Protein AF-A0A9D7P569-F1 (afdb_monomer)

Foldseek 3Di:
DDPVVLVVLLVVQVVPDDPPPDHRWRWDWAADQQVQFGIKIKTFPDSPFDADHCVNAVHDVSNVVVNVVRDDLQGMAIEADPPRGTDLLDDDLSHDAEYEQFELAAGNVVNVVSNVVNVHHHHYDYYHPAPPPDVPPRDPDDPPQFAWDKDKDKDADPPDADPDDDDPDDDDPVAKDWAQDPVHNRMIMIIGTGTYDPPPVVPDDPDDDDDDDDDDDDDDDDDDDDDDDDDDDDDDDDDDDDDDDD

Structure (mmCIF, N/CA/C/O backbone):
data_AF-A0A9D7P569-F1
#
_entry.id   AF-A0A9D7P569-F1
#
loop_
_atom_site.group_PDB
_atom_site.id
_atom_site.type_symbol
_atom_site.label_atom_id
_atom_site.label_alt_id
_atom_site.label_comp_id
_atom_site.label_asym_id
_atom_site.label_entity_id
_atom_site.label_seq_id
_atom_site.pdbx_PDB_ins_code
_atom_site.Cartn_x
_atom_site.Cartn_y
_atom_site.Cartn_z
_atom_site.occupancy
_atom_site.B_iso_or_equiv
_atom_site.auth_seq_id
_atom_site.auth_comp_id
_atom_site.auth_asym_id
_atom_site.auth_atom_id
_atom_site.pdbx_PDB_model_num
ATOM 1 N N . MET A 1 1 ? 14.642 -8.649 -1.358 1.00 85.62 1 MET A N 1
ATOM 2 C CA . MET A 1 1 ? 13.820 -9.758 -1.857 1.00 85.62 1 MET A CA 1
ATOM 3 C C . MET A 1 1 ? 14.450 -10.336 -3.112 1.00 85.62 1 MET A C 1
ATOM 5 O O . MET A 1 1 ? 14.633 -9.584 -4.071 1.00 85.62 1 MET A O 1
ATOM 9 N N . ASP A 1 2 ? 14.806 -11.614 -3.098 1.00 91.56 2 ASP A N 1
ATOM 10 C CA . ASP A 1 2 ? 15.266 -12.374 -4.267 1.00 91.56 2 ASP A CA 1
ATOM 11 C C . ASP A 1 2 ? 14.136 -13.212 -4.911 1.00 91.56 2 ASP A C 1
ATOM 13 O O . ASP A 1 2 ? 12.964 -13.109 -4.533 1.00 91.56 2 ASP A O 1
ATOM 17 N N . ASP A 1 3 ? 14.465 -13.992 -5.946 1.00 93.56 3 ASP A N 1
ATOM 18 C CA . ASP A 1 3 ? 13.484 -14.797 -6.689 1.00 93.56 3 ASP A CA 1
ATOM 19 C C . ASP A 1 3 ? 12.946 -15.985 -5.889 1.00 93.56 3 ASP A C 1
ATOM 21 O O . ASP A 1 3 ? 11.786 -16.373 -6.060 1.00 93.56 3 ASP A O 1
ATOM 25 N N . PHE A 1 4 ? 13.761 -16.551 -4.998 1.00 96.25 4 PHE A N 1
ATOM 26 C CA . PHE A 1 4 ? 13.342 -17.647 -4.135 1.00 96.25 4 PHE A CA 1
ATOM 27 C C . PHE A 1 4 ? 12.343 -17.151 -3.083 1.00 96.25 4 PHE A C 1
ATOM 29 O O . PHE A 1 4 ? 11.281 -17.756 -2.894 1.00 96.25 4 PHE A O 1
ATOM 36 N N . GLU A 1 5 ? 12.630 -16.013 -2.451 1.00 95.50 5 GLU A N 1
ATOM 37 C CA . GLU A 1 5 ? 11.721 -15.340 -1.523 1.00 95.50 5 GLU A CA 1
ATOM 38 C C . GLU A 1 5 ? 10.410 -14.947 -2.220 1.00 95.50 5 GLU A C 1
ATOM 40 O O . GLU A 1 5 ? 9.330 -15.182 -1.675 1.00 95.50 5 GLU A O 1
ATOM 45 N N . TRP A 1 6 ? 10.473 -14.427 -3.453 1.00 97.19 6 TRP A N 1
ATOM 46 C CA . TRP A 1 6 ? 9.271 -14.080 -4.216 1.00 97.19 6 TRP A CA 1
ATOM 47 C C . TRP A 1 6 ? 8.396 -15.293 -4.519 1.00 97.19 6 TRP A C 1
ATOM 49 O O . TRP A 1 6 ? 7.190 -15.265 -4.269 1.00 97.19 6 TRP A O 1
ATOM 59 N N . LYS A 1 7 ? 8.995 -16.388 -4.995 1.00 97.62 7 LYS A N 1
ATOM 60 C CA . LYS A 1 7 ? 8.261 -17.630 -5.252 1.00 97.62 7 LYS A CA 1
ATOM 61 C C . LYS A 1 7 ? 7.627 -18.180 -3.971 1.00 97.62 7 LYS A C 1
ATOM 63 O O . LYS A 1 7 ? 6.470 -18.601 -3.986 1.00 97.62 7 LYS A O 1
ATOM 68 N N . THR A 1 8 ? 8.342 -18.093 -2.850 1.00 97.44 8 THR A N 1
ATOM 69 C CA . THR A 1 8 ? 7.818 -18.468 -1.529 1.00 97.44 8 THR A CA 1
ATOM 70 C C . THR A 1 8 ? 6.593 -17.622 -1.153 1.00 97.44 8 THR A C 1
ATOM 72 O O . THR A 1 8 ? 5.589 -18.165 -0.689 1.00 97.44 8 THR A O 1
ATOM 75 N N . MET A 1 9 ? 6.622 -16.309 -1.411 1.00 97.06 9 MET A N 1
ATOM 76 C CA . MET A 1 9 ? 5.484 -15.406 -1.188 1.00 97.06 9 MET A CA 1
ATOM 77 C C . MET A 1 9 ? 4.285 -15.727 -2.090 1.00 97.06 9 MET A C 1
ATOM 79 O O . MET A 1 9 ? 3.147 -15.708 -1.615 1.00 97.06 9 MET A O 1
ATOM 83 N N . GLN A 1 10 ? 4.513 -16.072 -3.360 1.00 98.25 10 GLN A N 1
ATOM 84 C CA . GLN A 1 10 ? 3.456 -16.510 -4.284 1.00 98.25 10 GLN A CA 1
ATOM 85 C C . GLN A 1 10 ? 2.790 -17.809 -3.805 1.00 98.25 10 GLN A C 1
ATOM 87 O O . GLN A 1 10 ? 1.562 -17.931 -3.780 1.00 98.25 10 GLN A O 1
ATOM 92 N N . GLU A 1 11 ? 3.587 -18.792 -3.383 1.00 98.06 11 GLU A N 1
ATOM 93 C CA . GLU A 1 11 ? 3.090 -20.056 -2.831 1.00 98.06 11 GLU A CA 1
ATOM 94 C C . GLU A 1 11 ? 2.320 -19.852 -1.521 1.00 98.06 11 GLU A C 1
ATOM 96 O O . GLU A 1 11 ? 1.232 -20.409 -1.365 1.00 98.06 11 GLU A O 1
ATOM 101 N N . ALA A 1 12 ? 2.830 -19.026 -0.604 1.00 96.25 12 ALA A N 1
ATOM 102 C CA . ALA A 1 12 ? 2.149 -18.704 0.649 1.00 96.25 12 ALA A CA 1
ATOM 103 C C . ALA A 1 12 ? 0.821 -17.973 0.402 1.00 96.25 12 ALA A C 1
ATOM 105 O O . ALA A 1 12 ? -0.207 -18.366 0.957 1.00 96.25 12 ALA A O 1
ATOM 106 N N . THR A 1 13 ? 0.819 -16.967 -0.479 1.00 96.81 13 THR A N 1
ATOM 107 C CA . THR A 1 13 ? -0.396 -16.233 -0.867 1.00 96.81 13 THR A CA 1
ATOM 108 C C . THR A 1 13 ? -1.472 -17.199 -1.358 1.00 96.81 13 THR A C 1
ATOM 110 O O . THR A 1 13 ? -2.588 -17.157 -0.845 1.00 96.81 13 THR A O 1
ATOM 113 N N . ARG A 1 14 ? -1.139 -18.126 -2.269 1.00 97.50 14 ARG A N 1
ATOM 114 C CA . ARG A 1 14 ? -2.085 -19.144 -2.763 1.00 97.50 14 ARG A CA 1
ATOM 115 C C . ARG A 1 14 ? -2.540 -20.112 -1.678 1.00 97.50 14 ARG A C 1
ATOM 117 O O . ARG A 1 14 ? -3.730 -20.385 -1.567 1.00 97.50 14 ARG A O 1
ATOM 124 N N . ARG A 1 15 ? -1.604 -20.627 -0.876 1.00 97.38 15 ARG A N 1
ATOM 125 C CA . ARG A 1 15 ? -1.877 -21.638 0.157 1.00 97.38 15 ARG A CA 1
ATOM 126 C C . ARG A 1 15 ? -2.868 -21.144 1.206 1.00 97.38 15 ARG A C 1
ATOM 128 O O . ARG A 1 15 ? -3.686 -21.930 1.673 1.00 97.38 15 ARG A O 1
ATOM 135 N N . TYR A 1 16 ? -2.765 -19.876 1.595 1.00 95.00 16 TYR A N 1
ATOM 136 C CA . TYR A 1 16 ? -3.602 -19.302 2.646 1.00 95.00 16 TYR A CA 1
ATOM 137 C C . TYR A 1 16 ? -4.838 -18.570 2.118 1.00 95.00 16 TYR A C 1
ATOM 139 O O . TYR A 1 16 ? -5.703 -18.227 2.922 1.00 95.00 16 TYR A O 1
ATOM 147 N N . LEU A 1 17 ? -4.968 -18.360 0.803 1.00 93.38 17 LEU A N 1
ATOM 148 C CA . LEU A 1 17 ? -6.184 -17.799 0.220 1.00 93.38 17 LEU A CA 1
ATOM 149 C C . LEU A 1 17 ? -7.382 -18.711 0.520 1.00 93.38 17 LEU A C 1
ATOM 151 O O . LEU A 1 17 ? -7.422 -19.874 0.121 1.00 93.38 17 LEU A O 1
ATOM 155 N N . SER A 1 18 ? -8.389 -18.170 1.201 1.00 94.25 18 SER A N 1
ATOM 156 C CA . SER A 1 18 ? -9.623 -18.875 1.537 1.00 94.25 18 SER A CA 1
ATOM 157 C C . SER A 1 18 ? -10.823 -18.001 1.160 1.00 94.25 18 SER A C 1
ATOM 159 O O . SER A 1 18 ? -11.235 -17.150 1.954 1.00 94.25 18 SER A O 1
ATOM 161 N N . PRO A 1 19 ? -11.388 -18.164 -0.052 1.00 92.81 19 PRO A N 1
ATOM 162 C CA . PRO A 1 19 ? -12.486 -17.330 -0.531 1.00 92.81 19 PRO A CA 1
ATOM 163 C C . PRO A 1 19 ? -13.649 -17.249 0.466 1.00 92.81 19 PRO A C 1
ATOM 165 O O . PRO A 1 19 ? -14.095 -18.257 1.013 1.00 92.81 19 PRO A O 1
ATOM 168 N N . GLY A 1 20 ? -14.112 -16.026 0.736 1.00 93.00 20 GLY A N 1
ATOM 169 C CA . GLY A 1 20 ? -15.176 -15.750 1.709 1.00 93.00 20 GLY A CA 1
ATOM 170 C C . GLY A 1 20 ? -14.765 -15.855 3.185 1.00 93.00 20 GLY A C 1
ATOM 171 O O . GLY A 1 20 ? -15.600 -15.603 4.051 1.00 93.00 20 GLY A O 1
ATOM 172 N N . LYS A 1 21 ? -13.508 -16.206 3.493 1.00 92.44 21 LYS A N 1
ATOM 173 C CA . LYS A 1 21 ? -12.994 -16.328 4.871 1.00 92.44 21 LYS A CA 1
ATOM 174 C C . LYS A 1 21 ? -11.746 -15.489 5.123 1.00 92.44 21 LYS A C 1
ATOM 176 O O . LYS A 1 21 ? -11.672 -14.796 6.132 1.00 92.44 21 LYS A O 1
ATOM 181 N N . PHE A 1 22 ? -10.764 -15.569 4.231 1.00 87.88 22 PHE A N 1
ATOM 182 C CA . PHE A 1 22 ? -9.486 -14.883 4.355 1.00 87.88 22 PHE A CA 1
ATOM 183 C C . PHE A 1 22 ? -8.891 -14.606 2.974 1.00 87.88 22 PHE A C 1
ATOM 185 O O . PHE A 1 22 ? -8.600 -15.531 2.215 1.00 87.88 22 PHE A O 1
ATOM 192 N N . THR A 1 23 ? -8.703 -13.328 2.659 1.00 91.81 23 THR A N 1
ATOM 193 C CA . THR A 1 23 ? -8.085 -12.894 1.405 1.00 91.81 23 THR A CA 1
ATOM 194 C C . THR A 1 23 ? -6.625 -12.564 1.651 1.00 91.81 23 THR A C 1
ATOM 196 O O . THR A 1 23 ? -6.300 -11.711 2.475 1.00 91.81 23 THR A O 1
ATOM 199 N N . THR A 1 24 ? -5.752 -13.228 0.908 1.00 93.56 24 THR A N 1
ATOM 200 C CA . THR A 1 24 ? -4.344 -12.866 0.781 1.00 93.56 24 THR A CA 1
ATOM 201 C C . THR A 1 24 ? -4.171 -11.979 -0.448 1.00 93.56 24 THR A C 1
ATOM 203 O O . THR A 1 24 ? -4.867 -12.144 -1.448 1.00 93.56 24 THR A O 1
ATOM 206 N N . ILE A 1 25 ? -3.256 -11.018 -0.368 1.00 95.38 25 ILE A N 1
ATOM 207 C CA . ILE A 1 25 ? -2.898 -10.140 -1.484 1.00 95.38 25 ILE A CA 1
ATOM 208 C C . ILE A 1 25 ? -1.399 -10.305 -1.688 1.00 95.38 25 ILE A C 1
ATOM 210 O O . ILE A 1 25 ? -0.631 -10.140 -0.738 1.00 95.38 25 ILE A O 1
ATOM 214 N N . LEU A 1 26 ? -0.989 -10.666 -2.905 1.00 98.19 26 LEU A N 1
ATOM 215 C CA . LEU A 1 26 ? 0.426 -10.766 -3.231 1.00 98.19 26 LEU A CA 1
ATOM 216 C C . LEU A 1 26 ? 1.017 -9.357 -3.292 1.00 98.19 26 LEU A C 1
ATOM 218 O O . LEU A 1 26 ? 0.454 -8.472 -3.934 1.00 98.19 26 LEU A O 1
ATOM 222 N N . GLY A 1 27 ? 2.168 -9.154 -2.665 1.00 97.38 27 GLY A N 1
ATOM 223 C CA . GLY A 1 27 ? 2.854 -7.875 -2.724 1.00 97.38 27 GLY A CA 1
ATOM 224 C C . GLY A 1 27 ? 4.229 -7.903 -2.082 1.00 97.38 27 GLY A C 1
ATOM 225 O O . GLY A 1 27 ? 4.631 -8.893 -1.465 1.00 97.38 27 GLY A O 1
ATOM 226 N N . TYR A 1 28 ? 4.952 -6.808 -2.258 1.00 96.94 28 TYR A N 1
ATOM 227 C CA . TYR A 1 28 ? 6.268 -6.572 -1.680 1.00 96.94 28 TYR A CA 1
ATOM 228 C C . TYR A 1 28 ? 6.461 -5.078 -1.421 1.00 96.94 28 TYR A C 1
ATOM 230 O O . TYR A 1 28 ? 5.796 -4.242 -2.027 1.00 96.94 28 TYR A O 1
ATOM 238 N N . GLU A 1 29 ? 7.397 -4.742 -0.541 1.00 96.50 29 GLU A N 1
ATOM 239 C CA . GLU A 1 29 ? 7.857 -3.367 -0.387 1.00 96.50 29 GLU A CA 1
ATOM 240 C C . GLU A 1 29 ? 9.058 -3.136 -1.313 1.00 96.50 29 GLU A C 1
ATOM 242 O O . GLU A 1 29 ? 10.080 -3.826 -1.232 1.00 96.50 29 GLU A O 1
ATOM 247 N N . TRP A 1 30 ? 8.925 -2.183 -2.231 1.00 97.25 30 TRP A N 1
ATOM 248 C CA . TRP A 1 30 ? 10.039 -1.617 -2.972 1.00 97.25 30 TRP A CA 1
ATOM 249 C C . TRP A 1 30 ? 10.738 -0.586 -2.081 1.00 97.25 30 TRP A C 1
ATOM 251 O O . TRP A 1 30 ? 10.191 0.468 -1.758 1.00 97.25 30 TRP A O 1
ATOM 261 N N . THR A 1 31 ? 11.945 -0.927 -1.636 1.00 94.50 31 THR A N 1
ATOM 262 C CA . THR A 1 31 ? 12.671 -0.212 -0.578 1.00 94.50 31 THR A CA 1
ATOM 263 C C . THR A 1 31 ? 13.800 0.636 -1.170 1.00 94.50 31 THR A C 1
ATOM 265 O O . THR A 1 31 ? 14.964 0.232 -1.157 1.00 94.50 31 THR A O 1
ATOM 268 N N . GLY A 1 32 ? 13.465 1.806 -1.716 1.00 92.38 32 GLY A N 1
ATOM 269 C CA . GLY A 1 32 ? 14.440 2.776 -2.218 1.00 92.38 32 GLY A CA 1
ATOM 270 C C . GLY A 1 32 ? 14.890 3.783 -1.153 1.00 92.38 32 GLY A C 1
ATOM 271 O O . GLY A 1 32 ? 14.178 4.065 -0.193 1.00 92.38 32 GLY A O 1
ATOM 272 N N . SER A 1 33 ? 16.069 4.385 -1.327 1.00 93.94 33 SER A N 1
ATOM 273 C CA . SER A 1 33 ? 16.438 5.578 -0.545 1.00 93.94 33 SER A CA 1
ATOM 274 C C . SER A 1 33 ? 15.607 6.795 -0.978 1.00 93.94 33 SER A C 1
ATOM 276 O O . SER A 1 33 ? 15.163 6.857 -2.123 1.00 93.94 33 SER A O 1
ATOM 278 N N . ASN A 1 34 ? 15.411 7.794 -0.109 1.00 91.94 34 ASN A N 1
ATOM 279 C CA . ASN A 1 34 ? 14.587 8.967 -0.449 1.00 91.94 34 ASN A CA 1
ATOM 280 C C . ASN A 1 34 ? 14.989 9.661 -1.772 1.00 91.94 34 ASN A C 1
ATOM 282 O O . ASN A 1 34 ? 14.085 10.004 -2.526 1.00 91.94 34 ASN A O 1
ATOM 286 N N . PRO A 1 35 ? 16.286 9.836 -2.118 1.00 93.25 35 PRO A N 1
ATOM 287 C CA . PRO A 1 35 ? 16.672 10.441 -3.398 1.00 93.25 35 PRO A CA 1
ATOM 288 C C . PRO A 1 35 ? 16.209 9.686 -4.650 1.00 93.25 35 PRO A C 1
ATOM 290 O O . PRO A 1 35 ? 16.075 10.305 -5.700 1.00 93.25 35 PRO A O 1
ATOM 293 N N . ILE A 1 36 ? 15.988 8.371 -4.552 1.00 94.62 36 ILE A N 1
ATOM 294 C CA . ILE A 1 36 ? 15.566 7.533 -5.686 1.00 94.62 36 ILE A CA 1
ATOM 295 C C . ILE A 1 36 ? 14.073 7.197 -5.650 1.00 94.62 36 ILE A C 1
ATOM 297 O O . ILE A 1 36 ? 13.571 6.585 -6.583 1.00 94.62 36 ILE A O 1
ATOM 301 N N . GLY A 1 37 ? 13.353 7.583 -4.595 1.00 95.38 37 GLY A N 1
ATOM 302 C CA . GLY A 1 37 ? 11.913 7.351 -4.503 1.00 95.38 37 GLY A CA 1
ATOM 303 C C . GLY A 1 37 ? 11.399 7.027 -3.109 1.00 95.38 37 GLY A C 1
ATOM 304 O O . GLY A 1 37 ? 10.206 7.128 -2.889 1.00 95.38 37 GLY A O 1
ATOM 305 N N . GLY A 1 38 ? 12.244 6.647 -2.151 1.00 95.88 38 GLY A N 1
ATOM 306 C CA . GLY A 1 38 ? 11.758 6.181 -0.848 1.00 95.88 38 GLY A CA 1
ATOM 307 C C . GLY A 1 38 ? 10.992 4.855 -0.947 1.00 95.88 38 GLY A C 1
ATOM 308 O O . GLY A 1 38 ? 11.112 4.120 -1.927 1.00 95.88 38 GLY A O 1
ATOM 309 N N . HIS A 1 39 ? 10.224 4.514 0.083 1.00 96.69 39 HIS A N 1
ATOM 310 C CA . HIS A 1 39 ? 9.563 3.212 0.156 1.00 96.69 39 HIS A CA 1
ATOM 311 C C . HIS A 1 39 ? 8.171 3.222 -0.491 1.00 96.69 39 HIS A C 1
ATOM 313 O O . HIS A 1 39 ? 7.369 4.124 -0.241 1.00 96.69 39 HIS A O 1
ATOM 319 N N . HIS A 1 40 ? 7.861 2.175 -1.258 1.00 97.44 40 HIS A N 1
ATOM 320 C CA . HIS A 1 40 ? 6.560 1.963 -1.897 1.00 97.44 40 HIS A CA 1
ATOM 321 C C . HIS A 1 40 ? 6.117 0.507 -1.754 1.00 97.44 40 HIS A C 1
ATOM 323 O O . HIS A 1 40 ? 6.820 -0.409 -2.170 1.00 97.44 40 HIS A O 1
ATOM 329 N N . ASN A 1 41 ? 4.928 0.271 -1.206 1.00 97.50 41 ASN A N 1
ATOM 330 C CA . ASN A 1 41 ? 4.308 -1.049 -1.222 1.00 97.50 41 ASN A CA 1
ATOM 331 C C . ASN A 1 41 ? 3.682 -1.303 -2.593 1.00 97.50 41 ASN A C 1
ATOM 333 O O . ASN A 1 41 ? 2.911 -0.477 -3.072 1.00 97.50 41 ASN A O 1
ATOM 337 N N . VAL A 1 42 ? 3.979 -2.449 -3.197 1.00 98.38 42 VAL A N 1
ATOM 338 C CA . VAL A 1 42 ? 3.454 -2.872 -4.498 1.00 98.38 42 VAL A CA 1
ATOM 339 C C . VAL A 1 42 ? 2.626 -4.133 -4.295 1.00 98.38 42 VAL A C 1
ATOM 341 O O . VAL A 1 42 ? 3.134 -5.146 -3.813 1.00 98.38 42 VAL A O 1
ATOM 344 N N . PHE A 1 43 ? 1.354 -4.075 -4.674 1.00 98.38 43 PHE A N 1
ATOM 345 C CA . PHE A 1 43 ? 0.391 -5.167 -4.581 1.00 98.38 43 PHE A CA 1
ATOM 346 C C . PHE A 1 43 ? -0.113 -5.565 -5.965 1.00 98.38 43 PHE A C 1
ATOM 348 O O . PHE A 1 43 ? -0.216 -4.727 -6.862 1.00 98.38 43 PHE A O 1
ATOM 355 N N . PHE A 1 44 ? -0.480 -6.837 -6.104 1.00 98.56 44 PHE A N 1
ATOM 356 C CA . PHE A 1 44 ? -0.974 -7.415 -7.347 1.00 98.56 44 PHE A CA 1
ATOM 357 C C . PHE A 1 44 ? -2.317 -8.114 -7.149 1.00 98.56 44 PHE A C 1
ATOM 359 O O . PHE A 1 44 ? -2.560 -8.742 -6.115 1.00 98.56 44 PHE A O 1
ATOM 366 N N . SER A 1 45 ? -3.172 -8.058 -8.170 1.00 95.88 45 SER A N 1
ATOM 367 C CA . SER A 1 45 ? -4.416 -8.840 -8.224 1.00 95.88 45 SER A CA 1
ATOM 368 C C . SER A 1 45 ? -4.165 -10.341 -8.431 1.00 95.88 45 SER A C 1
ATOM 370 O O . SER A 1 45 ? -4.949 -11.169 -7.969 1.00 95.88 45 SER A O 1
ATOM 372 N N . SER A 1 46 ? -3.070 -10.694 -9.112 1.00 95.69 46 SER A N 1
ATOM 373 C CA . SER A 1 46 ? -2.687 -12.067 -9.448 1.00 95.69 46 SER A CA 1
ATOM 374 C C . SER A 1 46 ? -1.632 -12.622 -8.493 1.00 95.69 46 SER A C 1
ATOM 376 O O . SER A 1 46 ? -0.675 -11.938 -8.130 1.00 95.69 46 SER A O 1
ATOM 378 N N . THR A 1 47 ? -1.746 -13.908 -8.151 1.00 96.25 47 THR A N 1
ATOM 379 C CA . THR A 1 47 ? -0.733 -14.626 -7.362 1.00 96.25 47 THR A CA 1
ATOM 380 C C . THR A 1 47 ? 0.486 -15.067 -8.177 1.00 96.25 47 THR A C 1
ATOM 382 O O . THR A 1 47 ? 1.465 -15.518 -7.591 1.00 96.25 47 THR A O 1
ATOM 385 N N . GLU A 1 48 ? 0.448 -14.927 -9.506 1.00 96.25 48 GLU A N 1
ATOM 386 C CA . GLU A 1 48 ? 1.555 -15.276 -10.413 1.00 96.25 48 GLU A CA 1
ATOM 387 C C . GLU A 1 48 ? 2.316 -14.044 -10.919 1.00 96.25 48 GLU A C 1
ATOM 389 O O . GLU A 1 48 ? 3.172 -14.151 -11.798 1.00 96.25 48 GLU A O 1
ATOM 394 N N . ALA A 1 49 ? 2.011 -12.859 -10.383 1.00 97.56 49 ALA A N 1
ATOM 395 C CA . ALA A 1 49 ? 2.602 -11.617 -10.851 1.00 97.56 49 ALA A CA 1
ATOM 396 C C . ALA A 1 49 ? 4.135 -11.623 -10.726 1.00 97.56 49 ALA A C 1
ATOM 398 O O . ALA A 1 49 ? 4.717 -12.142 -9.771 1.00 97.56 49 ALA A O 1
ATOM 399 N N . ARG A 1 50 ? 4.806 -11.010 -11.699 1.00 97.62 50 ARG A N 1
ATOM 400 C CA . ARG A 1 50 ? 6.245 -10.740 -11.677 1.00 97.62 50 ARG A CA 1
ATOM 401 C C . ARG A 1 50 ? 6.516 -9.444 -10.916 1.00 97.62 50 ARG A C 1
ATOM 403 O O . ARG A 1 50 ? 5.977 -8.402 -11.274 1.00 97.62 50 ARG A O 1
ATOM 410 N N . ARG A 1 51 ? 7.377 -9.486 -9.899 1.00 96.44 51 ARG A N 1
ATOM 411 C CA . ARG A 1 51 ? 7.846 -8.277 -9.199 1.00 96.44 51 ARG A CA 1
ATOM 412 C C . ARG A 1 51 ? 8.818 -7.462 -10.062 1.00 96.44 51 ARG A C 1
ATOM 414 O O . ARG A 1 51 ? 9.496 -8.021 -10.921 1.00 96.44 51 ARG A O 1
ATOM 421 N N . ALA A 1 52 ? 8.936 -6.170 -9.763 1.00 97.19 52 ALA A N 1
ATOM 422 C CA . ALA A 1 52 ? 9.996 -5.291 -10.254 1.00 97.19 52 ALA A CA 1
ATOM 423 C C . ALA A 1 52 ? 10.977 -4.979 -9.096 1.00 97.19 52 ALA A C 1
ATOM 425 O O . ALA A 1 52 ? 10.659 -4.166 -8.221 1.00 97.19 52 ALA A O 1
ATOM 426 N N . PRO A 1 53 ? 12.138 -5.661 -9.017 1.00 94.81 53 PRO A N 1
ATOM 427 C CA . PRO A 1 53 ? 13.111 -5.447 -7.946 1.00 94.81 53 PRO A CA 1
ATOM 428 C C . PRO A 1 53 ? 13.815 -4.093 -8.048 1.00 94.81 53 PRO A C 1
ATOM 430 O O . PRO A 1 53 ? 14.047 -3.598 -9.149 1.00 94.81 53 PRO A O 1
ATOM 433 N N . LEU A 1 54 ? 14.313 -3.578 -6.918 1.00 92.81 54 LEU A N 1
ATOM 434 C CA . LEU A 1 54 ? 15.234 -2.431 -6.891 1.00 92.81 54 LEU A CA 1
ATOM 435 C C . LEU A 1 54 ? 16.511 -2.687 -7.716 1.00 92.81 54 LEU A C 1
ATOM 437 O O . LEU A 1 54 ? 17.058 -1.783 -8.329 1.00 92.81 54 LEU A O 1
ATOM 441 N N . GLN A 1 55 ? 16.968 -3.938 -7.794 1.00 92.56 55 GLN A N 1
ATOM 442 C CA . GLN A 1 55 ? 18.118 -4.335 -8.617 1.00 92.56 55 GLN A CA 1
ATOM 443 C C . GLN A 1 55 ? 17.893 -4.111 -10.122 1.00 92.56 55 GLN A C 1
ATOM 445 O O . GLN A 1 55 ? 18.858 -4.036 -10.876 1.00 92.56 55 GLN A O 1
ATOM 450 N N . GLU A 1 56 ? 16.635 -4.011 -10.554 1.00 94.00 56 GLU A N 1
ATOM 451 C CA . GLU A 1 56 ? 16.242 -3.767 -11.946 1.00 94.00 56 GLU A CA 1
ATOM 452 C C . GLU A 1 56 ? 15.607 -2.384 -12.155 1.00 94.00 56 GLU A C 1
ATOM 454 O O . GLU A 1 56 ? 15.232 -2.055 -13.278 1.00 94.00 56 GLU A O 1
ATOM 459 N N . THR A 1 57 ? 15.443 -1.591 -11.092 1.00 95.69 57 THR A N 1
ATOM 460 C CA . THR A 1 57 ? 14.739 -0.300 -11.114 1.00 95.69 57 THR A CA 1
ATOM 461 C C . THR A 1 57 ? 15.555 0.717 -10.323 1.00 95.69 57 THR A C 1
ATOM 463 O O . THR A 1 57 ? 15.649 0.650 -9.100 1.00 95.69 57 THR A O 1
ATOM 466 N N . VAL A 1 58 ? 16.215 1.635 -11.032 1.00 91.94 58 VAL A N 1
ATOM 467 C CA . VAL A 1 58 ? 17.173 2.571 -10.412 1.00 91.94 58 VAL A CA 1
ATOM 468 C C . VAL A 1 58 ? 16.496 3.673 -9.595 1.00 91.94 58 VAL A C 1
ATOM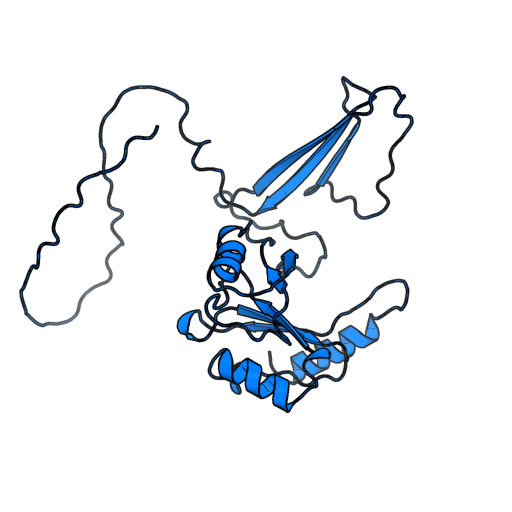 470 O O . VAL A 1 58 ? 17.118 4.224 -8.688 1.00 91.94 58 VAL A O 1
ATOM 473 N N . ASP A 1 59 ? 15.235 3.976 -9.900 1.00 96.69 59 ASP A N 1
ATOM 474 C CA . ASP A 1 59 ? 14.400 4.946 -9.204 1.00 96.69 59 ASP A CA 1
ATOM 475 C C . ASP A 1 59 ? 12.902 4.621 -9.362 1.00 96.69 59 ASP A C 1
ATOM 477 O O . ASP A 1 59 ? 12.516 3.607 -9.954 1.00 96.69 59 ASP A O 1
ATOM 481 N N . LEU A 1 60 ? 12.063 5.489 -8.798 1.00 97.31 60 LEU A N 1
ATOM 482 C CA . LEU A 1 60 ? 10.609 5.379 -8.820 1.00 97.31 60 LEU A CA 1
ATOM 483 C C . LEU A 1 60 ? 10.012 5.418 -10.238 1.00 97.31 60 LEU A C 1
ATOM 485 O O . LEU A 1 60 ? 9.049 4.705 -10.512 1.00 97.31 60 LEU A O 1
ATOM 489 N N . ASP A 1 61 ? 10.588 6.193 -11.158 1.00 97.06 61 ASP A N 1
ATOM 490 C CA . ASP A 1 61 ? 10.063 6.284 -12.524 1.00 97.06 61 ASP A CA 1
ATOM 491 C C . ASP A 1 61 ? 10.343 4.989 -13.297 1.00 97.06 61 ASP A C 1
ATOM 493 O O . ASP A 1 61 ? 9.483 4.491 -14.030 1.00 97.06 61 ASP A O 1
ATOM 497 N N . GLU A 1 62 ? 11.519 4.392 -13.099 1.00 97.88 62 GLU A N 1
ATOM 498 C CA . GLU A 1 62 ? 11.834 3.075 -13.654 1.00 97.88 62 GLU A CA 1
ATOM 499 C C . GLU A 1 62 ? 11.015 1.956 -13.000 1.00 97.88 62 GLU A C 1
ATOM 501 O O . GLU A 1 62 ? 10.638 1.007 -13.693 1.00 97.88 62 GLU A O 1
ATOM 506 N N . LEU A 1 63 ? 10.653 2.077 -11.716 1.00 98.19 63 LEU A N 1
ATOM 507 C CA . LEU A 1 63 ? 9.679 1.177 -11.091 1.00 98.19 63 LEU A CA 1
ATOM 508 C C . LEU A 1 63 ? 8.336 1.223 -11.829 1.00 98.19 63 LEU A C 1
ATOM 510 O O . LEU A 1 63 ? 7.831 0.170 -12.233 1.00 98.19 63 LEU A O 1
ATOM 514 N N . TYR A 1 64 ? 7.782 2.418 -12.054 1.00 98.38 64 TYR A N 1
ATOM 515 C CA . TYR A 1 64 ? 6.516 2.576 -12.773 1.00 98.38 64 TYR A CA 1
ATOM 516 C C . TYR A 1 64 ? 6.590 2.005 -14.190 1.00 98.38 64 TYR A C 1
ATOM 518 O O . TYR A 1 64 ? 5.757 1.177 -14.570 1.00 98.38 64 TYR A O 1
ATOM 526 N N . LYS A 1 65 ? 7.618 2.373 -14.965 1.00 98.25 65 LYS A N 1
ATOM 527 C CA . LYS A 1 65 ? 7.803 1.874 -16.339 1.00 98.25 65 LYS A CA 1
ATOM 528 C C . LYS A 1 65 ? 7.921 0.355 -16.377 1.00 98.25 65 LYS A C 1
ATOM 530 O O . LYS A 1 65 ? 7.280 -0.293 -17.207 1.00 98.25 65 LYS A O 1
ATOM 535 N N . LYS A 1 66 ? 8.710 -0.228 -15.471 1.00 98.44 66 LYS A N 1
ATOM 536 C CA . LYS A 1 66 ? 8.901 -1.677 -15.409 1.00 98.44 66 LYS A CA 1
ATOM 537 C C . LYS A 1 66 ? 7.592 -2.386 -15.078 1.00 98.44 66 LYS A C 1
ATOM 539 O O . LYS A 1 66 ? 7.255 -3.340 -15.774 1.00 98.44 66 LYS A O 1
ATOM 544 N N . LEU A 1 67 ? 6.833 -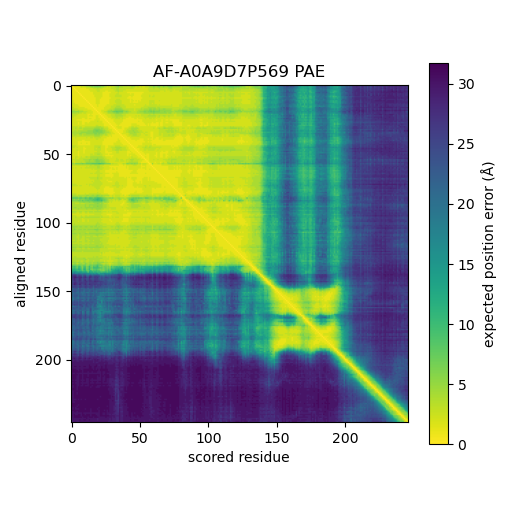1.917 -14.088 1.00 98.50 67 LEU A N 1
ATOM 545 C CA . LEU A 1 67 ? 5.545 -2.517 -13.730 1.00 98.50 67 LEU A CA 1
ATOM 546 C C . LEU A 1 67 ? 4.531 -2.420 -14.877 1.00 98.50 67 LEU A C 1
ATOM 548 O O . LEU A 1 67 ? 3.919 -3.434 -15.202 1.00 98.50 67 LEU A O 1
ATOM 552 N N . ARG A 1 68 ? 4.449 -1.277 -15.573 1.00 97.94 68 ARG A N 1
ATOM 553 C CA . ARG A 1 68 ? 3.616 -1.123 -16.784 1.00 97.94 68 ARG A CA 1
ATOM 554 C C . ARG A 1 68 ? 4.031 -2.047 -17.927 1.00 97.94 68 ARG A C 1
ATOM 556 O O . ARG A 1 68 ? 3.190 -2.466 -18.710 1.00 97.94 68 ARG A O 1
ATOM 563 N N . SER A 1 69 ? 5.322 -2.359 -18.049 1.00 98.19 69 SER A N 1
ATOM 564 C CA . SER A 1 69 ? 5.802 -3.298 -19.073 1.00 98.19 69 SER A CA 1
ATOM 565 C C . SER A 1 69 ? 5.470 -4.759 -18.757 1.00 98.19 69 SER A C 1
ATOM 567 O O . SER A 1 69 ? 5.480 -5.600 -19.654 1.00 98.19 69 SER A O 1
ATOM 569 N N . LEU A 1 70 ? 5.221 -5.070 -17.482 1.00 98.06 70 LEU A N 1
ATOM 570 C CA . LEU A 1 70 ? 4.983 -6.428 -17.002 1.00 98.06 70 LEU A CA 1
ATOM 571 C C . LEU A 1 70 ? 3.493 -6.747 -16.834 1.00 98.06 70 LEU A C 1
ATOM 573 O O . LEU A 1 70 ? 3.137 -7.918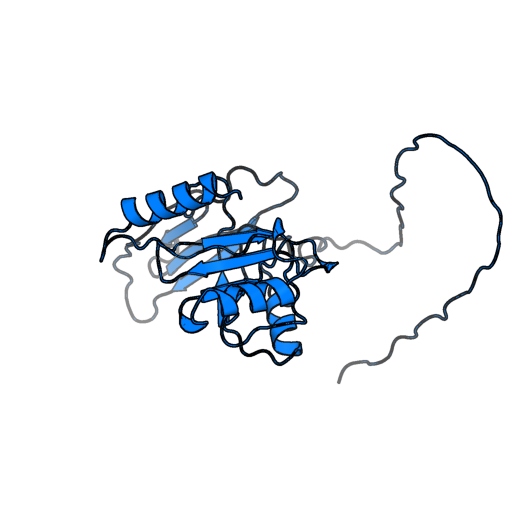 -16.941 1.00 98.06 70 LEU A O 1
ATOM 577 N N . HIS A 1 71 ? 2.659 -5.738 -16.564 1.00 98.56 71 HIS A N 1
ATOM 578 C CA . HIS A 1 71 ? 1.270 -5.904 -16.122 1.00 98.56 71 HIS A CA 1
ATOM 579 C C . HIS A 1 71 ? 0.343 -4.842 -16.712 1.00 98.56 71 HIS A C 1
ATOM 581 O O . HIS A 1 71 ? 0.778 -3.736 -17.036 1.00 98.56 71 HIS A O 1
ATOM 587 N N . ASP A 1 72 ? -0.957 -5.145 -16.762 1.00 98.25 72 ASP A N 1
ATOM 588 C CA . ASP A 1 72 ? -1.974 -4.099 -16.893 1.00 98.25 72 ASP A CA 1
ATOM 589 C C . ASP A 1 72 ? -1.936 -3.224 -15.619 1.00 98.25 72 ASP A C 1
ATOM 591 O O . ASP A 1 72 ? -1.995 -3.766 -14.510 1.00 98.25 72 ASP A O 1
ATOM 595 N N . PRO A 1 73 ? -1.859 -1.882 -15.724 1.00 97.81 73 PRO A N 1
ATOM 596 C CA . PRO A 1 73 ? -1.894 -0.983 -14.568 1.00 97.81 73 PRO A CA 1
ATOM 597 C C . PRO A 1 73 ? -3.050 -1.242 -13.589 1.00 97.81 73 PRO A C 1
ATOM 599 O O . PRO A 1 73 ? -2.904 -1.017 -12.390 1.00 97.81 73 PRO A O 1
ATOM 602 N N . LYS A 1 74 ? -4.193 -1.755 -14.062 1.00 96.88 74 LYS A N 1
ATOM 603 C CA . LYS A 1 74 ? -5.353 -2.089 -13.214 1.00 96.88 74 LYS A CA 1
ATOM 604 C C . LYS A 1 74 ? -5.105 -3.274 -12.282 1.00 96.88 74 LYS A C 1
ATOM 606 O O . LYS A 1 74 ? -5.817 -3.419 -11.287 1.00 96.88 74 LYS A O 1
ATOM 611 N N . GLU A 1 75 ? -4.125 -4.112 -12.598 1.00 97.69 75 GLU A N 1
ATOM 612 C CA . GLU A 1 75 ? -3.724 -5.273 -11.801 1.00 97.69 75 GLU A CA 1
ATOM 613 C C . GLU A 1 75 ? -2.681 -4.929 -10.736 1.00 97.69 75 GLU A C 1
ATOM 615 O O . GLU A 1 75 ? -2.363 -5.775 -9.898 1.00 97.69 75 GLU A O 1
ATOM 620 N N . VAL A 1 76 ? -2.178 -3.691 -10.745 1.00 98.56 76 VAL A N 1
ATOM 621 C CA . VAL A 1 76 ? -1.141 -3.201 -9.842 1.00 98.56 76 VAL A CA 1
ATOM 622 C C . VAL A 1 76 ? -1.713 -2.105 -8.941 1.00 98.56 76 VAL A C 1
ATOM 624 O O . VAL A 1 76 ? -2.467 -1.226 -9.366 1.00 98.56 76 VAL A O 1
ATOM 627 N N . LEU A 1 77 ? -1.349 -2.155 -7.663 1.00 98.44 77 LEU A N 1
ATOM 628 C CA . LEU A 1 77 ? -1.599 -1.082 -6.708 1.00 98.44 77 LEU A CA 1
ATOM 629 C C . LEU A 1 77 ? -0.296 -0.730 -6.001 1.00 98.44 77 LEU A C 1
ATOM 631 O O . LEU A 1 77 ? 0.301 -1.573 -5.334 1.00 98.44 77 LEU A O 1
ATOM 635 N N . ILE A 1 78 ? 0.108 0.525 -6.121 1.00 98.25 78 ILE A N 1
ATOM 636 C CA . ILE A 1 78 ? 1.265 1.097 -5.448 1.00 98.25 78 ILE A CA 1
ATOM 637 C C . ILE A 1 78 ? 0.760 1.998 -4.321 1.00 98.25 78 ILE A C 1
ATOM 639 O O . ILE A 1 78 ? -0.213 2.736 -4.485 1.00 98.25 78 ILE A O 1
ATOM 643 N N . ILE A 1 79 ? 1.386 1.887 -3.151 1.00 98.19 79 ILE A N 1
ATOM 644 C CA . ILE A 1 79 ? 1.084 2.702 -1.976 1.00 98.19 79 ILE A CA 1
ATOM 645 C C . ILE A 1 79 ? 2.408 3.214 -1.392 1.00 98.19 79 ILE A C 1
ATOM 647 O O . ILE A 1 79 ? 3.171 2.418 -0.835 1.00 98.19 79 ILE A O 1
ATOM 651 N N . PRO A 1 80 ? 2.688 4.520 -1.465 1.00 97.25 80 PRO A N 1
ATOM 652 C CA . PRO A 1 80 ? 3.884 5.127 -0.916 1.00 97.25 80 PRO A CA 1
ATOM 653 C C . PRO A 1 80 ? 3.832 5.047 0.619 1.00 97.25 80 PRO A C 1
ATOM 655 O O . PRO A 1 80 ? 2.818 5.367 1.253 1.00 97.25 80 PRO A O 1
ATOM 658 N N . HIS A 1 81 ? 4.918 4.570 1.224 1.00 93.94 81 HIS A N 1
ATOM 659 C CA . HIS A 1 81 ? 5.043 4.373 2.669 1.00 93.94 81 HIS A CA 1
ATOM 660 C C . HIS A 1 81 ? 5.531 5.660 3.343 1.00 93.94 81 HIS A C 1
ATOM 662 O O . HIS A 1 81 ? 6.394 6.355 2.813 1.00 93.94 81 HIS A O 1
ATOM 668 N N . ALA A 1 82 ? 4.995 6.008 4.517 1.00 90.25 82 ALA A N 1
ATOM 669 C CA . ALA A 1 82 ? 5.170 7.357 5.064 1.00 90.25 82 ALA A CA 1
ATOM 670 C C . ALA A 1 82 ? 6.346 7.530 6.045 1.00 90.25 82 ALA A C 1
ATOM 672 O O . ALA A 1 82 ? 6.780 8.664 6.280 1.00 90.25 82 ALA A O 1
ATOM 673 N N . HIS A 1 83 ? 6.867 6.451 6.647 1.00 81.69 83 HIS A N 1
ATOM 674 C CA . HIS A 1 83 ? 7.934 6.542 7.658 1.00 81.69 83 HIS A CA 1
ATOM 675 C C . HIS A 1 83 ? 9.328 6.687 7.032 1.00 81.69 83 HIS A C 1
ATOM 677 O O . HIS A 1 83 ? 10.045 7.620 7.397 1.00 81.69 83 HIS A O 1
ATOM 683 N N . GLN A 1 84 ? 9.683 5.833 6.068 1.00 85.00 84 GLN A N 1
ATOM 684 C CA . GLN A 1 84 ? 10.744 6.113 5.091 1.00 85.00 84 GLN A CA 1
ATOM 685 C C . GLN A 1 84 ? 10.088 6.649 3.829 1.00 85.00 84 GLN A C 1
ATOM 687 O O . GLN A 1 84 ? 9.807 5.916 2.885 1.00 85.00 84 GLN A O 1
ATOM 692 N N . SER A 1 85 ? 9.737 7.927 3.916 1.00 88.12 85 SER A N 1
ATOM 693 C CA . SER A 1 85 ? 8.735 8.540 3.061 1.00 88.12 85 SER A CA 1
ATOM 694 C C . SER A 1 85 ? 9.001 8.314 1.573 1.00 88.12 85 SER A C 1
ATOM 696 O O . SER A 1 85 ? 10.057 8.708 1.073 1.00 88.12 85 SER A O 1
ATOM 698 N N . GLY A 1 86 ? 8.019 7.723 0.889 1.00 92.62 86 GLY A N 1
ATOM 699 C CA . GLY A 1 86 ? 7.942 7.703 -0.568 1.00 92.62 86 GLY A CA 1
ATOM 700 C C . GLY A 1 86 ? 7.980 9.119 -1.156 1.00 92.62 86 GLY A C 1
ATOM 701 O O . GLY A 1 86 ? 7.637 10.097 -0.482 1.00 92.62 86 GLY A O 1
ATOM 702 N N . ASP A 1 87 ? 8.439 9.250 -2.397 1.00 94.44 87 ASP A N 1
ATOM 703 C CA . ASP A 1 87 ? 8.533 10.533 -3.095 1.00 94.44 87 ASP A CA 1
ATOM 704 C C . ASP A 1 87 ? 7.140 11.079 -3.430 1.00 94.44 87 ASP A C 1
ATOM 706 O O . ASP A 1 87 ? 6.541 10.751 -4.446 1.00 94.44 87 ASP A O 1
ATOM 710 N N . TRP A 1 88 ? 6.660 11.994 -2.592 1.00 94.19 88 TRP A N 1
ATOM 711 C CA . TRP A 1 88 ? 5.372 12.665 -2.763 1.00 94.19 88 TRP A CA 1
ATOM 712 C C . TRP A 1 88 ? 5.331 13.690 -3.904 1.00 94.19 88 TRP A C 1
ATOM 714 O O . TRP A 1 88 ? 4.327 14.391 -4.029 1.00 94.19 88 TRP A O 1
ATOM 724 N N . ASN A 1 89 ? 6.409 13.868 -4.678 1.00 95.56 89 ASN A N 1
ATOM 725 C CA . ASN A 1 89 ? 6.451 14.791 -5.822 1.00 95.56 89 ASN A CA 1
ATOM 726 C C . ASN A 1 89 ? 6.197 14.091 -7.161 1.00 95.56 89 ASN A C 1
ATOM 728 O O . ASN A 1 89 ? 6.134 14.761 -8.191 1.00 95.56 89 ASN A O 1
ATOM 732 N N . ARG A 1 90 ? 6.065 12.763 -7.160 1.00 94.50 90 ARG A N 1
ATOM 733 C CA . ARG A 1 90 ? 5.748 11.952 -8.336 1.00 94.50 90 ARG A CA 1
ATOM 734 C C . ARG A 1 90 ? 4.567 11.055 -8.005 1.00 94.50 90 ARG A C 1
ATOM 736 O O . ARG A 1 90 ? 4.396 10.655 -6.861 1.00 94.50 90 ARG A O 1
ATOM 743 N N . ASN A 1 91 ? 3.761 10.754 -9.012 1.00 96.06 91 ASN A N 1
ATOM 744 C CA . ASN A 1 91 ? 2.623 9.863 -8.875 1.00 96.06 91 ASN A CA 1
ATOM 745 C C . ASN A 1 91 ? 2.294 9.259 -10.239 1.00 96.06 91 ASN A C 1
ATOM 747 O O . ASN A 1 91 ? 2.237 9.969 -11.245 1.00 96.06 91 ASN A O 1
ATOM 751 N N . ASP A 1 92 ? 2.072 7.952 -10.261 1.00 97.31 92 ASP A N 1
ATOM 752 C CA . ASP A 1 92 ? 1.475 7.268 -11.397 1.00 97.31 92 ASP A CA 1
ATOM 753 C C . ASP A 1 92 ? -0.017 7.070 -11.100 1.00 97.31 92 ASP A C 1
ATOM 755 O O . ASP A 1 92 ? -0.377 6.184 -10.333 1.00 97.31 92 ASP A O 1
ATOM 759 N N . ALA A 1 93 ? -0.892 7.894 -11.681 1.00 96.31 93 ALA A N 1
ATOM 760 C CA . ALA A 1 93 ? -2.310 7.935 -11.299 1.00 96.31 93 ALA A CA 1
ATOM 761 C C . ALA A 1 93 ? -3.084 6.620 -11.542 1.00 96.31 93 ALA A C 1
ATOM 763 O O . ALA A 1 93 ? -4.122 6.389 -10.918 1.00 96.31 93 ALA A O 1
ATOM 764 N N . ASP A 1 94 ? -2.595 5.739 -12.424 1.00 97.31 94 ASP A N 1
ATOM 765 C CA . ASP A 1 94 ? -3.254 4.454 -12.686 1.00 97.31 94 ASP A CA 1
ATOM 766 C C . ASP A 1 94 ? -2.910 3.417 -11.607 1.00 97.31 94 ASP A C 1
ATOM 768 O O . ASP A 1 94 ? -3.769 2.633 -11.185 1.00 97.31 94 ASP A O 1
ATOM 772 N N . MET A 1 95 ? -1.655 3.404 -11.146 1.00 98.31 95 MET A N 1
ATOM 773 C CA . MET A 1 95 ? -1.150 2.386 -10.219 1.00 98.31 95 MET A CA 1
ATOM 774 C C . MET A 1 95 ? -1.054 2.890 -8.775 1.00 98.31 95 MET A C 1
ATOM 776 O O . MET A 1 95 ? -1.374 2.145 -7.851 1.00 98.31 95 MET A O 1
ATOM 780 N N . GLU A 1 96 ? -0.668 4.143 -8.549 1.00 97.62 96 GLU A N 1
ATOM 781 C CA . GLU A 1 96 ? -0.503 4.768 -7.236 1.00 97.62 96 GLU A CA 1
ATOM 782 C C . GLU A 1 96 ? -1.728 5.608 -6.851 1.00 97.62 96 GLU A C 1
ATOM 784 O O . GLU A 1 96 ? -1.755 6.833 -6.950 1.00 97.62 96 GLU A O 1
ATOM 789 N N . ARG A 1 97 ? -2.777 4.915 -6.402 1.00 94.69 97 ARG A N 1
ATOM 790 C CA . ARG A 1 97 ? -4.096 5.512 -6.115 1.00 94.69 97 ARG A CA 1
ATOM 791 C C . ARG A 1 97 ? -4.362 5.757 -4.632 1.00 94.69 97 ARG A C 1
ATOM 793 O O . ARG A 1 97 ? -5.404 6.306 -4.277 1.00 94.69 97 ARG A O 1
ATOM 800 N N . LEU A 1 98 ? -3.470 5.313 -3.751 1.00 96.94 98 LEU A N 1
ATOM 801 C CA . LEU A 1 98 ? -3.593 5.456 -2.300 1.00 96.94 98 LEU A CA 1
ATOM 802 C C . LEU A 1 98 ? -2.286 5.987 -1.725 1.00 96.94 98 LEU A C 1
ATOM 804 O O . LEU A 1 98 ? -1.232 5.611 -2.213 1.00 96.94 98 LEU A O 1
ATOM 808 N N . ALA A 1 99 ? -2.355 6.761 -0.643 1.00 96.44 99 ALA A N 1
ATOM 809 C CA . ALA A 1 99 ? -1.203 7.167 0.159 1.00 96.44 99 ALA A CA 1
ATOM 810 C C . ALA A 1 99 ? -1.359 6.717 1.619 1.00 96.44 99 ALA A C 1
ATOM 812 O O . ALA A 1 99 ? -2.433 6.854 2.220 1.00 96.44 99 ALA A O 1
ATOM 813 N N . GLU A 1 100 ? -0.290 6.181 2.214 1.00 95.31 100 GLU A N 1
ATOM 814 C CA . GLU A 1 100 ? -0.306 5.803 3.626 1.00 95.31 100 GLU A CA 1
ATOM 815 C C . GLU A 1 100 ? -0.309 7.052 4.522 1.00 95.31 100 GLU A C 1
ATOM 817 O O . GLU A 1 100 ? 0.604 7.871 4.478 1.00 95.31 100 GLU A O 1
ATOM 822 N N . ILE A 1 101 ? -1.309 7.189 5.395 1.00 90.38 101 ILE A N 1
ATOM 823 C CA . ILE A 1 101 ? -1.372 8.284 6.385 1.00 90.38 101 ILE A CA 1
ATOM 824 C C . ILE A 1 101 ? -1.287 7.790 7.826 1.00 90.38 101 ILE A C 1
ATOM 826 O O . ILE A 1 101 ? -1.242 8.588 8.763 1.00 90.38 101 ILE A O 1
ATOM 830 N N . GLN A 1 102 ? -1.275 6.478 8.028 1.00 84.88 102 GLN A N 1
ATOM 831 C CA . GLN A 1 102 ? -1.233 5.877 9.348 1.00 84.88 102 GLN A CA 1
ATOM 832 C C . GLN A 1 102 ? -0.467 4.569 9.278 1.00 84.88 102 GLN A C 1
ATOM 834 O O . GLN A 1 102 ? -0.772 3.715 8.452 1.00 84.88 102 GLN A O 1
ATOM 839 N N . SER A 1 103 ? 0.462 4.373 10.207 1.00 84.56 103 SER A N 1
ATOM 840 C CA . SER A 1 103 ? 1.031 3.052 10.393 1.00 84.56 103 SER A CA 1
ATOM 841 C C . SER A 1 103 ? 1.394 2.718 11.826 1.00 84.56 103 SER A C 1
ATOM 843 O O . SER A 1 103 ? 1.183 3.506 12.758 1.00 84.56 103 SER A O 1
ATOM 845 N N . GLY A 1 104 ? 1.990 1.541 12.010 1.00 76.44 104 GLY A N 1
ATOM 846 C CA . GLY A 1 104 ? 2.732 1.212 13.214 1.00 76.44 104 GLY A CA 1
ATOM 847 C C . GLY A 1 104 ? 3.885 2.175 13.494 1.00 76.44 104 GLY A C 1
ATOM 848 O O . GLY A 1 104 ? 4.511 2.031 14.525 1.00 76.44 104 GLY A O 1
ATOM 849 N N . HIS A 1 105 ? 4.202 3.167 12.664 1.00 78.56 105 HIS A N 1
ATOM 850 C CA . HIS A 1 105 ? 5.244 4.159 12.952 1.00 78.56 105 HIS A CA 1
ATOM 851 C C . HIS A 1 105 ? 4.698 5.529 13.364 1.00 78.56 105 HIS A C 1
ATOM 853 O O . HIS A 1 105 ? 5.439 6.331 13.940 1.00 78.56 105 HIS A O 1
ATOM 859 N N . GLY A 1 106 ? 3.416 5.808 13.133 1.00 74.69 106 GLY A N 1
ATOM 860 C CA . GLY A 1 106 ? 2.909 7.162 13.294 1.00 74.69 106 GLY A CA 1
ATOM 861 C C . GLY A 1 106 ? 1.557 7.419 12.652 1.00 74.69 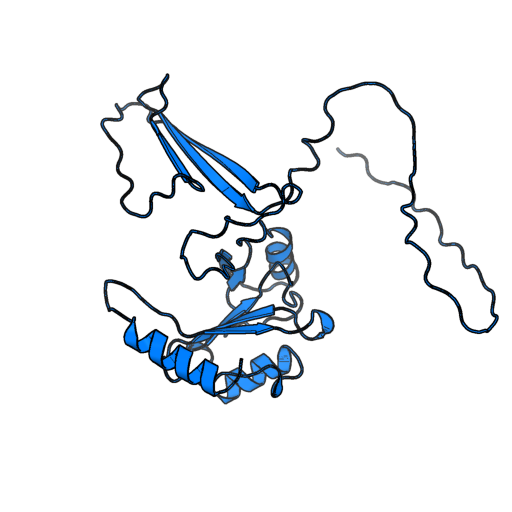106 GLY A C 1
ATOM 862 O O . GLY A 1 106 ? 0.985 6.568 11.978 1.00 74.69 106 GLY A O 1
ATOM 863 N N . THR A 1 107 ? 1.101 8.652 12.843 1.00 79.44 107 THR A N 1
ATOM 864 C CA . THR A 1 107 ? 0.130 9.316 11.971 1.00 79.44 107 THR A CA 1
ATOM 865 C C . THR A 1 107 ? 0.900 10.316 11.113 1.00 79.44 107 THR A C 1
ATOM 867 O O . THR A 1 107 ? 1.726 11.069 11.641 1.00 79.44 107 THR A O 1
ATOM 870 N N . PHE A 1 108 ? 0.633 10.329 9.813 1.00 85.06 108 PHE A N 1
ATOM 871 C CA . PHE A 1 108 ? 1.399 11.030 8.785 1.00 85.06 108 PHE A CA 1
ATOM 872 C C . PHE A 1 108 ? 0.503 11.957 7.952 1.00 85.06 108 PHE A C 1
ATOM 874 O O . PHE A 1 108 ? 0.613 12.006 6.735 1.00 85.06 108 PHE A O 1
ATOM 881 N N . GLU A 1 109 ? -0.370 12.739 8.596 1.00 85.69 109 GLU A N 1
ATOM 882 C CA . GLU A 1 109 ? -1.227 13.725 7.902 1.00 85.69 109 GLU A CA 1
ATOM 883 C C . GLU A 1 109 ? -0.427 14.664 6.988 1.00 85.69 109 GLU A C 1
ATOM 885 O O . GLU A 1 109 ? -0.889 15.037 5.913 1.00 85.69 109 GLU A O 1
ATOM 890 N N . TYR A 1 110 ? 0.804 15.019 7.382 1.00 89.19 110 TYR A N 1
ATOM 891 C CA . TYR A 1 110 ? 1.684 15.843 6.552 1.00 89.19 110 TYR A CA 1
ATOM 892 C C . TYR A 1 110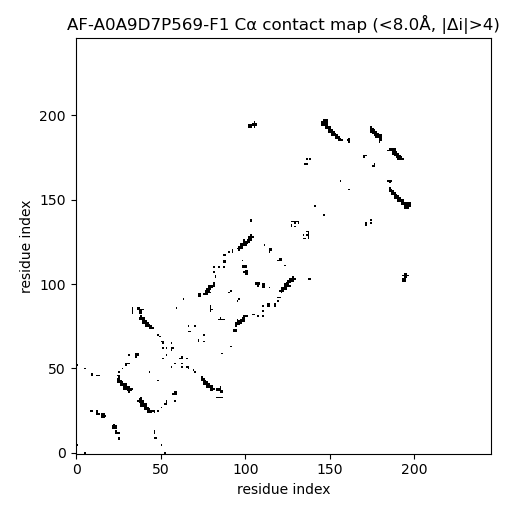 ? 1.962 15.202 5.185 1.00 89.19 110 TYR A C 1
ATOM 894 O O . TYR A 1 110 ? 2.083 15.923 4.203 1.00 89.19 110 TYR A O 1
ATOM 902 N N . PHE A 1 111 ? 2.071 13.874 5.131 1.00 93.62 111 PHE A N 1
ATOM 903 C CA . PHE A 1 111 ? 2.423 13.121 3.934 1.00 93.62 111 PHE A CA 1
ATOM 904 C C . PHE A 1 111 ? 1.250 13.097 2.956 1.00 93.62 111 PHE A C 1
ATOM 906 O O . PHE A 1 111 ? 1.406 13.496 1.806 1.00 93.62 111 PHE A O 1
ATOM 913 N N . GLY A 1 112 ? 0.045 12.785 3.446 1.00 91.00 112 GLY A N 1
ATOM 914 C CA . GLY A 1 112 ? -1.180 12.920 2.653 1.00 91.00 112 GLY A CA 1
ATOM 915 C C . GLY A 1 112 ? -1.388 14.352 2.144 1.00 91.00 112 GLY A C 1
ATOM 916 O O . GLY A 1 112 ? -1.663 14.559 0.967 1.00 91.00 112 GLY A O 1
ATOM 917 N N . ASN A 1 113 ? -1.145 15.362 2.989 1.00 91.25 113 ASN A N 1
ATOM 918 C CA . ASN A 1 113 ? -1.212 16.767 2.572 1.00 91.25 113 ASN A CA 1
ATOM 919 C C . ASN A 1 113 ? -0.195 17.120 1.477 1.00 91.25 113 ASN A C 1
ATOM 921 O O . ASN A 1 113 ? -0.487 17.982 0.652 1.00 91.25 113 ASN A O 1
ATOM 925 N N . LYS A 1 114 ? 0.986 16.488 1.448 1.00 96.06 114 LYS A N 1
ATOM 926 C CA . LYS A 1 114 ? 1.970 16.707 0.379 1.00 96.06 114 LYS A CA 1
ATOM 927 C C . LYS A 1 114 ? 1.479 16.189 -0.967 1.00 96.06 114 LYS A C 1
ATOM 929 O O . LYS A 1 114 ? 1.595 16.918 -1.946 1.00 96.06 114 LYS A O 1
ATOM 934 N N . TYR A 1 115 ? 0.867 15.008 -0.993 1.00 95.44 115 TYR A N 1
ATOM 935 C CA . TYR A 1 115 ? 0.225 14.477 -2.197 1.00 95.44 115 TYR A CA 1
ATOM 936 C C . TYR A 1 115 ? -0.862 15.423 -2.726 1.00 95.44 115 TYR A C 1
ATOM 938 O O . TYR A 1 115 ? -0.837 15.802 -3.895 1.00 95.44 115 TYR A O 1
ATOM 946 N N . LEU A 1 116 ? -1.750 15.899 -1.844 1.00 92.38 116 LEU A N 1
ATOM 947 C CA . LEU A 1 116 ? -2.801 16.851 -2.224 1.00 92.38 116 LEU A CA 1
ATOM 948 C C . LEU A 1 116 ? -2.238 18.196 -2.717 1.00 92.38 116 LEU A C 1
ATOM 950 O O . LEU A 1 116 ? -2.755 18.770 -3.670 1.00 92.38 116 LEU A O 1
ATOM 954 N N . GLN A 1 117 ? -1.169 18.707 -2.095 1.00 96.94 117 GLN A N 1
ATOM 955 C CA . GLN A 1 117 ? -0.505 19.953 -2.514 1.00 96.94 117 GLN A CA 1
ATOM 956 C C . GLN A 1 117 ? 0.116 19.858 -3.911 1.00 96.94 117 GLN A C 1
ATOM 958 O O . GLN A 1 117 ? 0.192 20.873 -4.599 1.00 96.94 117 GLN A O 1
ATOM 963 N N . ASN A 1 118 ? 0.546 18.664 -4.321 1.00 96.56 118 ASN A N 1
ATOM 964 C CA . ASN A 1 118 ? 1.048 18.400 -5.668 1.00 96.56 118 ASN A CA 1
ATOM 965 C C . ASN A 1 118 ? -0.074 18.149 -6.692 1.00 96.56 118 ASN A C 1
ATOM 967 O O . ASN A 1 118 ? 0.212 17.921 -7.863 1.00 96.56 118 ASN A O 1
ATOM 971 N N . GLY A 1 119 ? -1.345 18.235 -6.280 1.00 96.31 119 GLY A N 1
ATOM 972 C CA . GLY A 1 119 ? -2.501 18.077 -7.163 1.00 96.31 119 GLY A CA 1
ATOM 973 C C . GLY A 1 119 ? -2.832 16.626 -7.505 1.00 96.31 119 GLY A C 1
ATOM 974 O O . GLY A 1 119 ? -3.597 16.392 -8.436 1.00 96.31 119 GLY A O 1
ATOM 975 N N . PHE A 1 120 ? -2.270 15.656 -6.781 1.00 96.06 120 PHE A N 1
ATOM 976 C CA . PHE A 1 120 ? -2.546 14.243 -7.019 1.00 96.06 120 PHE A CA 1
ATOM 977 C C . PHE A 1 120 ? -3.900 13.824 -6.443 1.00 96.06 120 PHE A C 1
ATOM 979 O O . PHE A 1 120 ? -4.269 14.198 -5.326 1.00 96.06 120 PHE A O 1
ATOM 986 N N . GLU A 1 121 ? -4.618 12.997 -7.201 1.00 94.75 121 GLU A N 1
ATOM 987 C CA . GLU A 1 121 ? -5.884 12.395 -6.790 1.00 94.75 121 GLU A CA 1
ATOM 988 C C . GLU A 1 121 ? -5.619 11.030 -6.151 1.00 94.75 121 GLU A C 1
ATOM 990 O O . GLU A 1 121 ? -5.439 10.024 -6.833 1.00 94.75 121 GLU A O 1
ATOM 995 N N . VAL A 1 122 ? -5.580 10.996 -4.819 1.00 94.06 122 VAL A N 1
ATOM 996 C CA . VAL A 1 122 ? -5.301 9.774 -4.054 1.00 94.06 122 VAL A CA 1
ATOM 997 C C . VAL A 1 122 ? -6.326 9.559 -2.946 1.00 94.06 122 VAL A C 1
ATOM 999 O O . VAL A 1 122 ? -6.830 10.504 -2.337 1.00 94.06 122 VAL A O 1
ATOM 1002 N N . GLY A 1 123 ? -6.613 8.295 -2.647 1.00 95.00 123 GLY A N 1
ATOM 1003 C CA . GLY A 1 123 ? -7.243 7.899 -1.392 1.00 95.00 123 GLY A CA 1
ATOM 1004 C C . GLY A 1 123 ? -6.219 7.780 -0.261 1.00 95.00 123 GLY A C 1
ATOM 1005 O O . GLY A 1 123 ? -5.009 7.802 -0.477 1.00 95.00 123 GLY A O 1
ATOM 1006 N N . PHE A 1 124 ? -6.701 7.602 0.966 1.00 93.38 124 PHE A N 1
ATOM 1007 C CA . PHE A 1 124 ? -5.839 7.415 2.131 1.00 93.38 124 PHE A CA 1
ATOM 1008 C C . PHE A 1 124 ? -6.021 6.036 2.747 1.00 93.38 124 PHE A C 1
ATOM 1010 O O . PHE A 1 124 ? -7.138 5.531 2.855 1.00 93.38 124 PHE A O 1
ATOM 1017 N N . VAL A 1 125 ? -4.915 5.444 3.191 1.00 93.38 125 VAL A N 1
ATOM 1018 C CA . VAL A 1 125 ? -4.897 4.120 3.816 1.00 93.38 125 VAL A CA 1
ATOM 1019 C C . VAL A 1 125 ? -4.030 4.120 5.071 1.00 93.38 125 VAL A C 1
ATOM 1021 O O . VAL A 1 125 ? -3.157 4.971 5.255 1.00 93.38 125 VAL A O 1
ATOM 1024 N N . GLY A 1 126 ? -4.281 3.159 5.957 1.00 87.81 126 GLY A N 1
ATOM 1025 C CA . GLY A 1 126 ? -3.385 2.849 7.060 1.00 87.81 126 GLY A CA 1
ATOM 1026 C C . GLY A 1 126 ? -3.003 1.375 7.067 1.00 87.81 126 GLY A C 1
ATOM 1027 O O . GLY A 1 126 ? -3.856 0.518 6.837 1.00 87.81 126 GLY A O 1
ATOM 1028 N N . ALA A 1 127 ? -1.738 1.082 7.357 1.00 85.06 127 ALA A N 1
ATOM 1029 C CA . ALA A 1 127 ? -1.217 -0.280 7.452 1.00 85.06 127 ALA A CA 1
ATOM 1030 C C . ALA A 1 127 ? -0.526 -0.519 8.800 1.00 85.06 127 ALA A C 1
ATOM 1032 O O . ALA A 1 127 ? -0.336 0.386 9.600 1.00 85.06 127 ALA A O 1
ATOM 1033 N N . SER A 1 128 ? -0.174 -1.761 9.124 1.00 82.25 128 SER A N 1
ATOM 1034 C CA . SER A 1 128 ? 0.507 -2.024 10.402 1.00 82.25 128 SER A CA 1
ATOM 1035 C C . SER A 1 128 ? 2.012 -1.765 10.350 1.00 82.25 128 SER A C 1
ATOM 1037 O O . SER A 1 128 ? 2.585 -1.453 11.393 1.00 82.25 128 SER A O 1
ATOM 1039 N N . ASP A 1 129 ? 2.627 -1.908 9.170 1.00 86.62 129 ASP A N 1
ATOM 1040 C CA . ASP A 1 129 ? 4.083 -2.004 8.986 1.00 86.62 129 ASP A CA 1
ATOM 1041 C C . ASP A 1 129 ? 4.735 -2.969 10.004 1.00 86.62 129 ASP A C 1
ATOM 1043 O O . ASP A 1 129 ? 5.730 -2.703 10.689 1.00 86.62 129 ASP A O 1
ATOM 1047 N N . ASN A 1 130 ? 4.049 -4.094 10.230 1.00 78.94 130 ASN A N 1
ATOM 1048 C CA . ASN A 1 130 ? 4.438 -5.046 11.252 1.00 78.94 130 ASN A CA 1
ATOM 1049 C C . ASN A 1 130 ? 5.483 -6.021 10.718 1.00 78.94 130 ASN A C 1
ATOM 1051 O O . ASN A 1 130 ? 5.260 -6.708 9.730 1.00 78.94 130 ASN A O 1
ATOM 1055 N N . HIS A 1 131 ? 6.563 -6.168 11.476 1.00 82.25 131 HIS A N 1
ATOM 1056 C CA . HIS A 1 131 ? 7.660 -7.084 11.178 1.00 82.25 131 HIS A CA 1
ATOM 1057 C C . HIS A 1 131 ? 7.578 -8.388 11.991 1.00 82.25 131 HIS A C 1
ATOM 1059 O O . HIS A 1 131 ? 8.385 -9.292 11.813 1.00 82.25 131 HIS A O 1
ATOM 1065 N N . ASN A 1 132 ? 6.597 -8.497 12.895 1.00 73.44 132 ASN A N 1
ATOM 1066 C CA . ASN A 1 132 ? 6.473 -9.637 13.805 1.00 73.44 132 ASN A CA 1
ATOM 1067 C C . ASN A 1 132 ? 5.572 -10.759 13.266 1.00 73.44 132 ASN A C 1
ATOM 1069 O O . ASN A 1 132 ? 5.391 -11.751 13.961 1.00 73.44 132 ASN A O 1
ATOM 1073 N N . GLY A 1 133 ? 4.933 -10.600 12.101 1.00 67.25 133 GLY A N 1
ATOM 1074 C CA . GLY A 1 133 ? 4.054 -11.627 11.518 1.00 67.25 133 GLY A CA 1
ATOM 1075 C C . GLY A 1 133 ? 2.718 -11.851 12.245 1.00 67.25 133 GLY A C 1
ATOM 1076 O O . GLY A 1 133 ? 2.028 -12.824 11.964 1.00 67.25 133 GLY A O 1
ATOM 1077 N N . HIS A 1 134 ? 2.330 -10.959 13.163 1.00 66.69 134 HIS A N 1
ATOM 1078 C CA . HIS A 1 134 ? 1.084 -11.064 13.931 1.00 66.69 134 HIS A CA 1
ATOM 1079 C C . HIS A 1 134 ? 0.127 -9.911 13.565 1.00 66.69 134 HIS A C 1
ATOM 1081 O O . HIS A 1 134 ? 0.304 -8.793 14.066 1.00 66.69 134 HIS A O 1
ATOM 1087 N N . PRO A 1 135 ? -0.871 -10.125 12.684 1.00 64.00 135 PRO A N 1
ATOM 1088 C CA . PRO A 1 135 ? -1.847 -9.096 12.326 1.00 64.00 135 PRO A CA 1
ATOM 1089 C C . PRO A 1 135 ? -2.490 -8.462 13.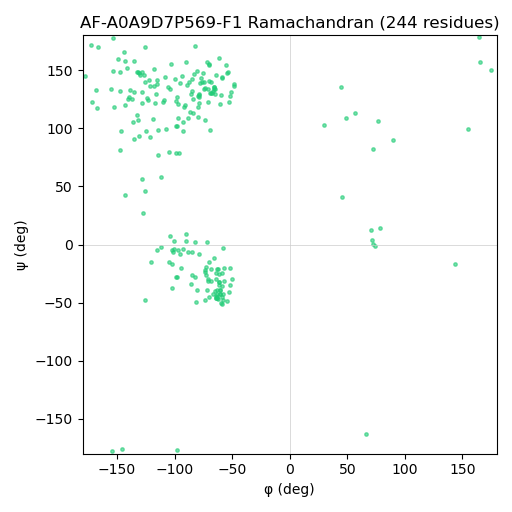568 1.00 64.00 135 PRO A C 1
ATOM 1091 O O . PRO A 1 135 ? -2.950 -9.159 14.467 1.00 64.00 135 PRO A O 1
ATOM 1094 N N . GLY A 1 136 ? -2.457 -7.128 13.642 1.00 58.72 136 GLY A N 1
ATOM 1095 C CA . GLY A 1 136 ? -2.984 -6.340 14.766 1.00 58.72 136 GLY A CA 1
ATOM 1096 C C . GLY A 1 136 ? -2.181 -6.398 16.081 1.00 58.72 136 GLY A C 1
ATOM 1097 O O . GLY A 1 136 ? -2.572 -5.755 17.055 1.00 58.72 136 GLY A O 1
ATOM 1098 N N . TYR A 1 137 ? -1.033 -7.085 16.105 1.00 60.88 137 TYR A N 1
ATOM 1099 C CA . TYR A 1 137 ? -0.077 -7.098 17.220 1.00 60.88 137 TYR A CA 1
ATOM 1100 C C . TYR A 1 137 ? 1.247 -6.440 16.796 1.00 60.88 137 TYR A C 1
ATOM 1102 O O . TYR A 1 137 ? 2.240 -7.096 16.478 1.00 60.88 137 TYR A O 1
ATOM 1110 N N . SER A 1 138 ? 1.255 -5.105 16.749 1.00 56.59 138 SER A N 1
ATOM 1111 C CA . SER A 1 138 ? 2.398 -4.322 16.257 1.00 56.59 138 SER A CA 1
ATOM 1112 C C . SER A 1 138 ? 3.287 -3.711 17.352 1.00 56.59 138 SER A C 1
ATOM 1114 O O . SER A 1 138 ? 4.254 -3.032 17.023 1.00 56.59 138 SER A O 1
ATOM 1116 N N . ASN A 1 139 ? 3.049 -3.941 18.653 1.00 54.44 139 ASN A N 1
ATOM 1117 C CA . ASN A 1 139 ? 3.610 -3.067 19.707 1.00 54.44 139 ASN A CA 1
ATOM 1118 C C . ASN A 1 139 ? 4.402 -3.727 20.856 1.00 54.44 139 ASN A C 1
ATOM 1120 O O . ASN A 1 139 ? 4.549 -3.114 21.909 1.00 54.44 139 ASN A O 1
ATOM 1124 N N . GLY A 1 140 ? 5.023 -4.891 20.657 1.00 46.28 140 GLY A N 1
ATOM 1125 C CA . GLY A 1 140 ? 5.875 -5.498 21.696 1.00 46.28 140 GLY A CA 1
ATOM 1126 C C . GLY A 1 140 ? 7.215 -4.793 21.988 1.00 46.28 140 GLY A C 1
ATOM 1127 O O . GLY A 1 140 ? 7.834 -5.094 23.001 1.00 46.28 140 GLY A O 1
ATOM 1128 N N . GLN A 1 141 ? 7.700 -3.883 21.127 1.00 43.81 141 GLN A N 1
ATOM 1129 C CA . GLN A 1 141 ? 9.081 -3.369 21.221 1.00 43.81 141 GLN A CA 1
ATOM 1130 C C . GLN A 1 141 ? 9.244 -1.880 20.865 1.00 43.81 141 GLN A C 1
ATOM 1132 O O . GLN A 1 141 ? 10.186 -1.500 20.175 1.00 43.81 141 GLN A O 1
ATOM 1137 N N . SER A 1 142 ? 8.347 -0.995 21.307 1.00 45.75 142 SER A N 1
ATOM 1138 C CA . SER A 1 142 ? 8.687 0.439 21.277 1.00 45.75 142 SER A CA 1
ATOM 1139 C C . SER A 1 142 ? 9.574 0.762 22.483 1.00 45.75 142 SER A C 1
ATOM 1141 O O . SER A 1 142 ? 9.109 0.603 23.612 1.00 45.75 142 SER A O 1
ATOM 1143 N N . PRO A 1 143 ? 10.829 1.217 22.299 1.00 45.75 143 PRO A N 1
ATOM 1144 C CA . PRO A 1 143 ? 11.637 1.704 23.411 1.00 45.75 143 PRO A CA 1
ATOM 1145 C C . PRO A 1 143 ? 10.883 2.806 24.167 1.00 45.75 143 PRO A C 1
ATOM 1147 O O . PRO A 1 143 ? 10.175 3.593 23.541 1.00 45.75 143 PRO A O 1
ATOM 1150 N N . ALA A 1 144 ? 11.074 2.924 25.484 1.00 47.53 144 ALA A N 1
ATOM 1151 C CA . ALA A 1 144 ? 10.343 3.860 26.354 1.00 47.53 144 ALA A CA 1
ATOM 1152 C C . ALA A 1 144 ? 10.335 5.339 25.884 1.00 47.53 144 ALA A C 1
ATOM 1154 O O . ALA A 1 144 ? 9.463 6.115 26.269 1.00 47.53 144 ALA A O 1
ATOM 1155 N N . TRP A 1 145 ? 11.272 5.739 25.017 1.00 49.91 145 TRP A N 1
ATOM 1156 C CA . TRP A 1 145 ? 11.356 7.080 24.425 1.00 49.91 145 TRP A CA 1
ATOM 1157 C C . TRP A 1 145 ? 10.493 7.286 23.159 1.00 49.91 145 TRP A C 1
ATOM 1159 O O . TRP A 1 145 ? 10.377 8.415 22.677 1.00 49.91 145 TRP A O 1
ATOM 1169 N N . ARG A 1 146 ? 9.860 6.230 22.629 1.00 48.22 146 ARG A N 1
ATOM 1170 C CA . ARG A 1 146 ? 8.901 6.237 21.504 1.00 48.22 146 ARG A CA 1
ATOM 1171 C C . ARG A 1 146 ? 7.492 5.876 21.994 1.00 48.22 146 ARG A C 1
ATOM 1173 O O . ARG A 1 146 ? 6.915 4.882 21.568 1.00 48.22 146 ARG A O 1
ATOM 1180 N N . ALA A 1 147 ? 6.965 6.659 22.937 1.00 50.34 147 ALA A N 1
ATOM 1181 C CA . ALA A 1 147 ? 5.669 6.403 23.572 1.00 50.34 147 ALA A CA 1
ATOM 1182 C C . ALA A 1 147 ? 4.518 6.224 22.558 1.00 50.34 147 ALA A C 1
ATOM 1184 O O . ALA A 1 147 ? 4.500 6.861 21.506 1.00 50.34 147 ALA A O 1
ATOM 1185 N N . ALA A 1 148 ? 3.533 5.392 22.906 1.00 54.09 148 ALA A N 1
ATOM 1186 C CA . ALA A 1 148 ? 2.289 5.268 22.151 1.00 54.09 148 ALA A CA 1
ATOM 1187 C C . ALA A 1 148 ? 1.446 6.554 22.263 1.00 54.09 148 ALA A C 1
ATOM 1189 O O . ALA A 1 148 ? 1.332 7.145 23.344 1.00 54.09 148 ALA A O 1
ATOM 1190 N N . ARG A 1 149 ? 0.823 6.973 21.157 1.00 60.66 149 ARG A N 1
ATOM 1191 C CA . ARG A 1 149 ? -0.319 7.890 21.170 1.00 60.66 149 ARG A CA 1
ATOM 1192 C C . ARG A 1 149 ? -1.556 7.084 21.527 1.00 60.66 149 ARG A C 1
ATOM 1194 O O . ARG A 1 149 ? -1.912 6.127 20.851 1.00 60.66 149 ARG A O 1
ATOM 1201 N N . ILE A 1 150 ? -2.202 7.486 22.609 1.00 67.12 150 ILE A N 1
ATOM 1202 C CA . ILE A 1 150 ? -3.432 6.859 23.061 1.00 67.12 150 ILE A CA 1
ATOM 1203 C C . ILE A 1 150 ? -4.592 7.698 22.536 1.00 67.12 150 ILE A C 1
ATOM 1205 O O . ILE A 1 150 ? -4.818 8.805 23.024 1.00 67.12 150 ILE A O 1
ATOM 1209 N N . TRP A 1 151 ? -5.327 7.171 21.564 1.00 63.62 151 TRP A N 1
ATOM 1210 C CA . TRP A 1 151 ? -6.625 7.713 21.184 1.00 63.62 151 TRP A CA 1
ATOM 1211 C C . TRP A 1 151 ? -7.668 7.222 22.173 1.00 63.62 151 TRP A C 1
ATOM 1213 O O . TRP A 1 151 ? -7.760 6.023 22.430 1.00 63.62 151 TRP A O 1
ATOM 1223 N N . ARG A 1 152 ? -8.444 8.146 22.736 1.00 79.81 152 ARG A N 1
ATOM 1224 C CA . ARG A 1 152 ? -9.596 7.830 23.581 1.00 79.81 152 ARG A CA 1
ATOM 1225 C C . ARG A 1 152 ? -10.830 8.463 22.979 1.00 79.81 152 ARG A C 1
ATOM 1227 O O . ARG A 1 152 ? -10.770 9.595 22.506 1.00 79.81 152 ARG A O 1
ATOM 1234 N N . GLY A 1 153 ? -11.937 7.751 23.040 1.00 79.44 153 GLY A N 1
ATOM 1235 C CA . GLY A 1 153 ? -13.232 8.295 22.682 1.00 79.44 153 GLY A CA 1
ATOM 1236 C C . GLY A 1 153 ? -14.339 7.573 23.420 1.00 79.44 153 GLY A C 1
ATOM 1237 O O . GLY A 1 153 ? -14.100 6.645 24.197 1.00 79.44 153 GLY A O 1
ATOM 1238 N N . SER A 1 154 ? -15.561 8.032 23.194 1.00 89.19 154 SER A N 1
ATOM 1239 C CA . SER A 1 154 ? -16.732 7.386 23.759 1.00 89.19 154 SER A CA 1
ATOM 1240 C C . SER A 1 154 ? -17.937 7.503 22.859 1.00 89.19 154 SER A C 1
ATOM 1242 O O . SER A 1 154 ? -18.116 8.514 22.185 1.00 89.19 154 SER A O 1
ATOM 1244 N N . ILE A 1 155 ? -18.784 6.487 22.926 1.00 83.50 155 ILE A N 1
ATOM 1245 C CA . ILE A 1 155 ? -20.100 6.459 22.302 1.00 83.50 155 ILE A CA 1
ATOM 1246 C C . ILE A 1 155 ? -21.120 6.527 23.434 1.00 83.50 155 ILE A C 1
ATOM 1248 O O . ILE A 1 155 ? -21.094 5.691 24.335 1.00 83.50 155 ILE A O 1
ATOM 1252 N N . GLU A 1 156 ? -22.004 7.519 23.408 1.00 91.75 156 GLU A N 1
ATOM 1253 C CA . GLU A 1 156 ? -23.080 7.669 24.389 1.00 91.75 156 GLU A CA 1
ATOM 1254 C C . GLU A 1 156 ? -24.442 7.540 23.705 1.00 91.75 156 GLU A C 1
ATOM 1256 O O . GLU A 1 156 ? -24.712 8.204 22.704 1.00 91.75 156 GLU A O 1
ATOM 1261 N N . VAL A 1 157 ? -25.308 6.695 24.262 1.00 86.25 157 VAL A N 1
ATOM 1262 C CA . VAL A 1 157 ? -26.681 6.503 23.790 1.00 86.25 157 VAL A CA 1
ATOM 1263 C C . VAL A 1 157 ? -27.615 7.457 24.537 1.00 86.25 157 VAL A C 1
ATOM 1265 O O . VAL A 1 157 ? -27.773 7.359 25.756 1.00 86.25 157 VAL A O 1
ATOM 1268 N N . LYS A 1 158 ? -28.271 8.359 23.797 1.00 89.94 158 LYS A N 1
ATOM 1269 C CA . LYS A 1 158 ? -29.286 9.294 24.315 1.00 89.94 158 LYS A CA 1
ATOM 1270 C C . LYS A 1 158 ? -30.680 8.892 23.837 1.00 89.94 158 LYS A C 1
ATOM 1272 O O . LYS A 1 158 ? -30.832 8.406 22.724 1.00 89.94 158 LYS A O 1
ATOM 1277 N N . GLY A 1 159 ? -31.695 9.078 24.683 1.00 91.75 159 GLY A N 1
ATOM 1278 C CA . GLY A 1 159 ? -33.093 8.761 24.348 1.00 91.75 159 GLY A CA 1
ATOM 1279 C C . GLY A 1 159 ? -33.435 7.264 24.276 1.00 91.75 159 GLY A C 1
ATOM 1280 O O . GLY A 1 159 ? -34.582 6.915 24.031 1.00 91.75 159 GLY A O 1
ATOM 1281 N N . ALA A 1 160 ? -32.468 6.377 24.522 1.00 91.00 160 ALA A N 1
ATOM 1282 C CA . ALA A 1 160 ? -32.657 4.931 24.595 1.00 91.00 160 ALA A CA 1
ATOM 1283 C C . ALA A 1 160 ? -31.739 4.325 25.665 1.00 91.00 160 ALA A C 1
ATOM 1285 O O . ALA A 1 160 ? -30.805 4.976 26.132 1.00 91.00 160 ALA A O 1
ATOM 1286 N N . ARG A 1 161 ? -31.989 3.072 26.062 1.00 92.44 161 ARG A N 1
ATOM 1287 C CA . ARG A 1 161 ? -31.153 2.337 27.025 1.00 92.44 161 ARG A CA 1
ATOM 1288 C C . ARG A 1 161 ? -30.179 1.415 26.297 1.00 92.44 161 ARG A C 1
ATOM 1290 O O . ARG A 1 161 ? -30.604 0.564 25.518 1.00 92.44 161 ARG A O 1
ATOM 1297 N N . LEU A 1 162 ? -28.887 1.521 26.605 1.00 87.94 162 LEU A N 1
ATOM 1298 C CA . LEU A 1 162 ? -27.879 0.592 26.099 1.00 87.94 162 LEU A CA 1
ATOM 1299 C C . LEU A 1 162 ? -28.000 -0.761 26.821 1.00 87.94 162 LEU A C 1
ATOM 1301 O O . LEU A 1 162 ? -27.637 -0.909 27.990 1.00 87.94 162 LEU A O 1
ATOM 1305 N N . VAL A 1 163 ? -28.503 -1.776 26.120 1.00 92.06 163 VAL A N 1
ATOM 1306 C CA . VAL A 1 163 ? -28.739 -3.109 26.704 1.00 92.06 163 VAL A CA 1
ATOM 1307 C C . VAL A 1 163 ? -27.506 -4.009 26.661 1.00 92.06 163 VAL A C 1
ATOM 1309 O O . VAL A 1 163 ? -27.239 -4.715 27.625 1.00 92.06 163 VAL A O 1
ATOM 1312 N N . GLY A 1 164 ? -26.666 -3.901 25.633 1.00 87.81 164 GLY A N 1
ATOM 1313 C CA . GLY A 1 164 ? -25.469 -4.728 25.463 1.00 87.81 164 GLY A CA 1
ATOM 1314 C C . GLY A 1 164 ? -24.541 -4.168 24.390 1.00 87.81 164 GLY A C 1
ATOM 1315 O O . GLY A 1 164 ? -24.912 -3.243 23.674 1.00 87.81 164 GLY A O 1
ATOM 1316 N N . PHE A 1 165 ? -23.334 -4.717 24.300 1.00 84.75 165 PHE A N 1
ATOM 1317 C CA . PHE A 1 165 ? -22.418 -4.495 23.182 1.00 84.75 165 PHE A CA 1
ATOM 1318 C C . PHE A 1 165 ? -21.699 -5.809 22.866 1.00 84.75 165 PHE A C 1
ATOM 1320 O O . PHE A 1 165 ? -21.544 -6.661 23.742 1.00 84.75 165 PHE A O 1
ATOM 1327 N N . LYS A 1 166 ? -21.297 -5.985 21.608 1.00 82.06 166 LYS A N 1
ATOM 1328 C CA . LYS A 1 166 ? -20.498 -7.121 21.151 1.00 82.06 166 LYS A CA 1
ATOM 1329 C C . LYS A 1 166 ? -19.446 -6.595 20.190 1.00 82.06 166 LYS A C 1
ATOM 1331 O O . LYS A 1 166 ? -19.778 -5.843 19.280 1.00 82.06 166 LYS A O 1
ATOM 1336 N N . GLU A 1 167 ? -18.211 -7.025 20.381 1.00 69.19 167 GLU A N 1
ATOM 1337 C CA . GLU A 1 167 ? -17.101 -6.768 19.466 1.00 69.19 167 GLU A CA 1
ATOM 1338 C C . GLU A 1 167 ? -16.930 -8.001 18.585 1.00 69.19 167 GLU A C 1
ATOM 1340 O O . GLU A 1 167 ? -16.446 -9.030 19.057 1.00 69.19 167 GLU A O 1
ATOM 1345 N N . PRO A 1 168 ? -17.404 -7.967 17.330 1.00 60.41 168 PRO A N 1
ATOM 1346 C CA . PRO A 1 168 ? -17.432 -9.167 16.508 1.00 60.41 168 PRO A CA 1
ATOM 1347 C C . PRO A 1 168 ? -16.040 -9.586 16.025 1.00 60.41 168 PRO A C 1
ATOM 1349 O O . PRO A 1 168 ? -15.862 -10.751 15.681 1.00 60.41 168 PRO A O 1
ATOM 1352 N N . TRP A 1 169 ? -15.056 -8.679 16.028 1.00 55.88 169 TRP A N 1
ATOM 1353 C CA . TRP A 1 169 ? -13.735 -8.933 15.465 1.00 55.88 169 TRP A CA 1
ATOM 1354 C C . TRP A 1 169 ? -12.643 -8.265 16.301 1.00 55.88 169 TRP A C 1
ATOM 1356 O O . TRP A 1 169 ? -12.597 -7.044 16.402 1.00 55.88 169 TRP A O 1
ATOM 1366 N N . PHE A 1 170 ? -11.739 -9.098 16.824 1.00 53.75 170 PHE A N 1
ATOM 1367 C CA . PHE A 1 170 ? -10.412 -8.717 17.315 1.00 53.75 170 PHE A CA 1
ATOM 1368 C C . PHE A 1 170 ? -10.362 -7.937 18.648 1.00 53.75 170 PHE A C 1
ATOM 1370 O O . PHE A 1 170 ? -10.171 -6.725 18.684 1.00 53.75 170 PHE A O 1
ATOM 1377 N N . ALA A 1 171 ? -10.429 -8.663 19.771 1.00 55.72 171 ALA A N 1
ATOM 1378 C CA . ALA A 1 171 ? -10.072 -8.135 21.089 1.00 55.72 171 ALA A CA 1
ATOM 1379 C C . ALA A 1 171 ? -8.559 -8.291 21.331 1.00 55.72 171 ALA A C 1
ATOM 1381 O O . ALA A 1 171 ? -8.057 -9.408 21.448 1.00 55.72 171 ALA A O 1
ATOM 1382 N N . GLN A 1 172 ? -7.828 -7.177 21.426 1.00 58.62 172 GLN A N 1
ATOM 1383 C CA . GLN A 1 172 ? -6.418 -7.158 21.842 1.00 58.62 172 GLN A CA 1
ATOM 1384 C C . GLN A 1 172 ? -6.242 -6.280 23.084 1.00 58.62 172 GLN A C 1
ATOM 1386 O O . GLN A 1 172 ? -5.988 -5.082 22.948 1.00 58.62 172 GLN A O 1
ATOM 1391 N N . PRO A 1 173 ? -6.312 -6.849 24.301 1.00 59.38 173 PRO A N 1
ATOM 1392 C CA . PRO A 1 173 ? -6.329 -6.080 25.551 1.00 59.38 173 PRO A CA 1
ATOM 1393 C C . PRO A 1 173 ? -5.127 -5.141 25.760 1.00 59.38 173 PRO A C 1
ATOM 1395 O O . PRO A 1 173 ? -5.198 -4.214 26.563 1.00 59.38 173 PRO A O 1
ATOM 1398 N N . GLN A 1 174 ? -4.012 -5.378 25.058 1.00 53.94 174 GLN A N 1
ATOM 1399 C CA . GLN A 1 174 ? -2.783 -4.584 25.163 1.00 53.94 174 GLN A CA 1
ATOM 1400 C C . GLN A 1 174 ? -2.773 -3.319 24.284 1.00 53.94 174 GLN A C 1
ATOM 1402 O O . GLN A 1 174 ? -2.070 -2.355 24.592 1.00 53.94 174 GLN A O 1
ATOM 1407 N N . SER A 1 175 ? -3.520 -3.299 23.179 1.00 55.88 175 SER A N 1
ATOM 1408 C CA . SER A 1 175 ? -3.532 -2.193 22.203 1.00 55.88 175 SER A CA 1
ATOM 1409 C C . SER A 1 175 ? -4.909 -1.560 22.017 1.00 55.88 175 SER A C 1
ATOM 1411 O O . SER A 1 175 ? -5.010 -0.450 21.494 1.00 55.88 175 SER A O 1
ATOM 1413 N N . TYR A 1 176 ? -5.947 -2.246 22.478 1.00 68.69 176 TYR A N 1
ATOM 1414 C CA . TYR A 1 176 ? -7.343 -1.915 22.294 1.00 68.69 176 TYR A CA 1
ATOM 1415 C C . TYR A 1 176 ? -8.083 -2.186 23.605 1.00 68.69 176 TYR A C 1
ATOM 1417 O O . TYR A 1 176 ? -8.004 -3.278 24.170 1.00 68.69 176 TYR A O 1
ATOM 1425 N N . ARG A 1 177 ? -8.815 -1.190 24.098 1.00 75.69 177 ARG A N 1
ATOM 1426 C CA . ARG A 1 177 ? -9.773 -1.380 25.188 1.00 75.69 177 ARG A CA 1
ATOM 1427 C C . ARG A 1 177 ? -11.093 -0.793 24.753 1.00 75.69 177 ARG A C 1
ATOM 1429 O O . ARG A 1 177 ? -11.129 0.355 24.331 1.00 75.69 177 ARG A O 1
ATOM 1436 N N . PHE A 1 178 ? -12.161 -1.545 24.925 1.00 81.44 178 PHE A N 1
ATOM 1437 C CA . PHE A 1 178 ? -13.509 -1.062 24.713 1.00 81.44 178 PHE A CA 1
ATOM 1438 C C . PHE A 1 178 ? -14.378 -1.659 25.817 1.00 81.44 178 PHE A C 1
ATOM 1440 O O . PHE A 1 178 ? -14.285 -2.842 26.145 1.00 81.44 178 PHE A O 1
ATOM 1447 N N . ALA A 1 179 ? -15.078 -0.796 26.544 1.00 88.12 179 ALA A N 1
ATOM 1448 C CA . ALA A 1 179 ? -15.759 -1.183 27.770 1.00 88.12 179 ALA A CA 1
ATOM 1449 C C . ALA A 1 179 ? -16.950 -0.273 28.045 1.00 88.12 179 ALA A C 1
ATOM 1451 O O . ALA A 1 179 ? -16.929 0.921 27.745 1.00 88.12 179 ALA A O 1
ATOM 1452 N N . ARG A 1 180 ? -17.975 -0.823 28.697 1.00 91.00 180 ARG A N 1
ATOM 1453 C CA . ARG A 1 180 ? -19.046 -0.005 29.266 1.00 91.00 180 ARG A CA 1
ATOM 1454 C C . ARG A 1 180 ? -18.488 0.865 30.390 1.00 91.00 180 ARG A C 1
ATOM 1456 O O . ARG A 1 180 ? -17.746 0.381 31.245 1.00 91.00 180 ARG A O 1
ATOM 1463 N N . ASN A 1 181 ? -18.845 2.144 30.370 1.00 92.62 181 ASN A N 1
ATOM 1464 C CA . ASN A 1 181 ? -18.455 3.087 31.403 1.00 92.62 181 ASN A CA 1
ATOM 1465 C C . ASN A 1 181 ? -19.110 2.694 32.738 1.00 92.62 181 ASN A C 1
ATOM 1467 O O . ASN A 1 181 ? -20.294 2.359 32.785 1.00 92.62 181 ASN A O 1
ATOM 1471 N N . ALA A 1 182 ? -18.336 2.729 33.822 1.00 91.50 182 ALA A N 1
ATOM 1472 C CA . ALA A 1 182 ? -18.799 2.277 35.133 1.00 91.50 182 ALA A CA 1
ATOM 1473 C C . ALA A 1 182 ? -19.809 3.240 35.783 1.00 91.50 182 ALA A C 1
ATOM 1475 O O . ALA A 1 182 ? -20.620 2.814 36.598 1.00 91.50 182 ALA A O 1
ATOM 1476 N N . GLN A 1 183 ? -19.765 4.525 35.428 1.00 94.12 183 GLN A N 1
ATOM 1477 C CA . GLN A 1 183 ? -20.612 5.576 35.997 1.00 94.12 183 GLN A CA 1
ATOM 1478 C C . GLN A 1 183 ? -21.834 5.886 35.121 1.00 94.12 183 GLN A C 1
ATOM 1480 O O . GLN A 1 183 ? -22.868 6.303 35.632 1.00 94.12 183 GLN A O 1
ATOM 1485 N N . ASN A 1 184 ? -21.734 5.671 33.809 1.00 93.38 184 ASN A N 1
ATOM 1486 C CA . ASN A 1 184 ? -22.802 5.883 32.842 1.00 93.38 184 ASN A CA 1
ATOM 1487 C C . ASN A 1 184 ? -23.037 4.589 32.040 1.00 93.38 184 ASN A C 1
ATOM 1489 O O . ASN A 1 184 ? -22.344 4.347 31.048 1.00 93.38 184 ASN A O 1
ATOM 1493 N N . PRO A 1 185 ? -24.032 3.760 32.412 1.00 92.50 185 PRO A N 1
ATOM 1494 C CA . PRO A 1 185 ? -24.289 2.487 31.739 1.00 92.50 185 PRO A CA 1
ATOM 1495 C C . PRO A 1 185 ? -24.750 2.642 30.280 1.00 92.50 185 PRO A C 1
ATOM 1497 O O . PRO A 1 185 ? -24.755 1.654 29.546 1.00 92.50 185 PRO A O 1
ATOM 1500 N N . ASN A 1 186 ? -25.099 3.862 29.854 1.00 95.06 186 ASN A N 1
ATOM 1501 C CA . ASN A 1 186 ? -25.435 4.223 28.477 1.00 95.06 186 ASN A CA 1
ATOM 1502 C C . ASN A 1 186 ? -24.228 4.681 27.641 1.00 95.06 186 ASN A C 1
ATOM 1504 O O . ASN A 1 186 ? -24.397 5.055 26.478 1.00 95.06 186 ASN A O 1
ATOM 1508 N N . ARG A 1 187 ? -23.016 4.644 28.202 1.00 93.38 187 ARG A N 1
ATOM 1509 C CA . ARG A 1 187 ? -21.781 5.073 27.544 1.00 93.38 187 ARG A CA 1
ATOM 1510 C C . ARG A 1 187 ? -20.800 3.911 27.401 1.00 93.38 187 ARG A C 1
ATOM 1512 O O . ARG A 1 187 ? -20.586 3.132 28.329 1.00 93.38 187 ARG A O 1
ATOM 1519 N N . LEU A 1 188 ? -20.185 3.816 26.229 1.00 89.62 188 LEU A N 1
ATOM 1520 C CA . LEU A 1 188 ? -19.078 2.918 25.917 1.00 89.62 188 LEU A CA 1
ATOM 1521 C C . LEU A 1 188 ? -17.818 3.768 25.764 1.00 89.62 188 LEU A C 1
ATOM 1523 O O . LEU A 1 188 ? -17.804 4.711 24.975 1.00 89.62 188 LEU A O 1
ATOM 1527 N N . ASP A 1 189 ? -16.781 3.449 26.526 1.00 88.44 189 ASP A N 1
ATOM 1528 C CA . ASP A 1 189 ? -15.454 4.044 26.405 1.00 88.44 189 ASP A CA 1
ATOM 1529 C C . ASP A 1 189 ? -14.574 3.165 25.530 1.00 88.44 189 ASP A C 1
ATOM 1531 O O . ASP A 1 189 ? -14.571 1.942 25.683 1.00 88.44 189 ASP A O 1
ATOM 1535 N N . TYR A 1 190 ? -13.778 3.791 24.667 1.00 83.44 190 TYR A N 1
ATOM 1536 C CA . TYR A 1 190 ? -12.786 3.087 23.873 1.00 83.44 190 TYR A CA 1
ATOM 1537 C C . TYR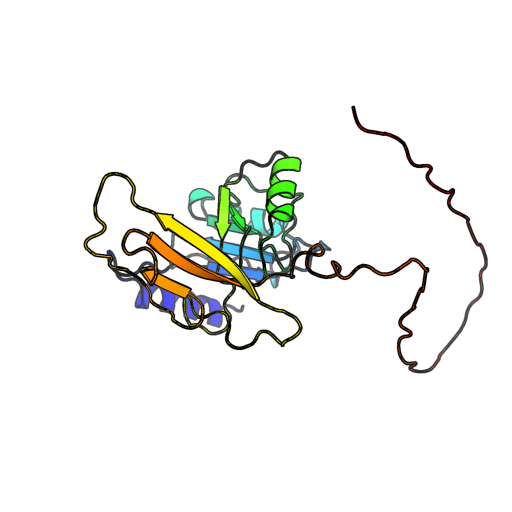 A 1 190 ? -11.424 3.769 23.891 1.00 83.44 190 TYR A C 1
ATOM 1539 O O . TYR A 1 190 ? -11.301 4.992 23.990 1.00 83.44 190 TYR A O 1
ATOM 1547 N N . GLN A 1 191 ? -10.390 2.943 23.792 1.00 75.69 191 GLN A N 1
ATOM 1548 C CA . GLN A 1 191 ? -8.996 3.327 23.745 1.00 75.69 191 GLN A CA 1
ATOM 1549 C C . GLN A 1 191 ? -8.277 2.543 22.648 1.00 75.69 191 GLN A C 1
ATOM 1551 O O . GLN A 1 191 ? -8.351 1.316 22.615 1.00 75.69 191 GLN A O 1
ATOM 1556 N N . LEU A 1 192 ? -7.524 3.256 21.814 1.00 70.50 192 LEU A N 1
ATOM 1557 C CA . LEU A 1 192 ? -6.676 2.701 20.764 1.00 70.50 192 LEU A CA 1
ATOM 1558 C C . LEU A 1 192 ? -5.240 3.189 20.974 1.00 70.50 192 LEU A C 1
ATOM 1560 O O . LEU A 1 192 ? -4.992 4.393 21.061 1.00 70.50 192 LEU A O 1
ATOM 1564 N N . ASN A 1 193 ? -4.287 2.264 21.048 1.00 64.75 193 ASN A N 1
ATOM 1565 C CA . ASN A 1 193 ? -2.866 2.586 21.139 1.00 64.75 193 ASN A CA 1
ATOM 1566 C C . ASN A 1 193 ? -2.265 2.613 19.726 1.00 64.75 193 ASN A C 1
ATOM 1568 O O . ASN A 1 193 ? -2.015 1.564 19.133 1.00 64.75 193 ASN A O 1
ATOM 1572 N N . THR A 1 194 ? -1.990 3.803 19.197 1.00 55.97 194 THR A N 1
ATOM 1573 C CA . THR A 1 194 ? -1.243 3.990 17.944 1.00 55.97 194 THR A CA 1
ATOM 1574 C C . THR A 1 194 ? 0.193 4.422 18.249 1.00 55.97 194 THR A C 1
ATOM 1576 O O . THR A 1 194 ? 0.483 4.951 19.324 1.00 55.97 194 THR A O 1
ATOM 1579 N N . ARG A 1 195 ? 1.153 4.181 17.348 1.00 52.47 195 ARG A N 1
ATOM 1580 C CA . ARG A 1 195 ? 2.500 4.761 17.514 1.00 52.47 195 ARG A CA 1
ATOM 1581 C C . ARG A 1 195 ? 2.468 6.241 17.108 1.00 52.47 195 ARG A C 1
ATOM 1583 O O . ARG A 1 195 ? 1.739 6.611 16.195 1.00 52.47 195 ARG A O 1
ATOM 1590 N N . GLY A 1 196 ? 3.219 7.108 17.799 1.00 45.25 196 GLY A N 1
ATOM 1591 C CA . GLY A 1 196 ? 3.354 8.526 17.434 1.00 45.25 196 GLY A CA 1
ATOM 1592 C C . GLY A 1 196 ? 3.954 9.411 18.538 1.00 45.25 196 GLY A C 1
ATOM 1593 O O . GLY A 1 196 ? 3.894 9.099 19.720 1.00 45.25 196 GLY A O 1
ATOM 1594 N N . ARG A 1 197 ? 4.540 10.559 18.178 1.00 41.12 197 ARG A N 1
ATOM 1595 C CA . ARG A 1 197 ? 5.174 11.489 19.141 1.00 41.12 197 ARG A CA 1
ATOM 1596 C C . ARG A 1 197 ? 4.110 12.158 20.027 1.00 41.12 197 ARG A C 1
ATOM 1598 O O . ARG A 1 197 ? 3.177 12.715 19.457 1.00 41.12 197 ARG A O 1
ATOM 1605 N N . ARG A 1 198 ? 4.223 12.185 21.367 1.00 38.72 198 ARG A N 1
ATOM 1606 C CA . ARG A 1 198 ? 3.360 13.055 22.213 1.00 38.72 198 ARG A CA 1
ATOM 1607 C C . ARG A 1 198 ? 3.342 14.480 21.640 1.00 38.72 198 ARG A C 1
ATOM 1609 O O . ARG A 1 198 ? 4.394 14.971 21.217 1.00 38.72 198 ARG A O 1
ATOM 1616 N N . SER A 1 199 ? 2.170 15.112 21.583 1.00 39.78 199 SER A N 1
ATOM 1617 C CA . SER A 1 199 ? 2.016 16.507 21.158 1.00 39.78 199 SER A CA 1
ATOM 1618 C C . SER A 1 199 ? 3.022 17.383 21.895 1.00 39.78 199 SER A C 1
ATOM 1620 O O . SER A 1 199 ? 3.231 17.237 23.096 1.00 39.78 199 SER A O 1
ATOM 1622 N N . TRP A 1 200 ? 3.643 18.325 21.186 1.00 38.66 200 TRP A N 1
ATOM 1623 C CA . TRP A 1 200 ? 4.535 19.310 21.803 1.00 38.66 200 TRP A CA 1
ATOM 1624 C C . TRP A 1 200 ? 3.817 20.144 22.887 1.00 38.66 200 TRP A C 1
ATOM 1626 O O . TRP A 1 200 ? 4.458 20.571 23.841 1.00 38.66 200 TRP A O 1
ATOM 1636 N N . LYS A 1 201 ? 2.482 20.266 22.791 1.00 38.94 201 LYS A N 1
ATOM 1637 C CA . LYS A 1 201 ? 1.609 20.936 23.767 1.00 38.94 201 LYS A CA 1
ATOM 1638 C C . LYS A 1 201 ? 1.563 20.274 25.153 1.00 38.94 201 LYS A C 1
ATOM 1640 O O . LYS A 1 201 ? 1.350 20.979 26.128 1.00 38.94 201 LYS A O 1
ATOM 1645 N N . ASP A 1 202 ? 1.847 18.977 25.275 1.00 40.72 202 ASP A N 1
ATOM 1646 C CA . ASP A 1 202 ? 1.706 18.264 26.560 1.00 40.72 202 ASP A CA 1
ATOM 1647 C C . ASP A 1 202 ? 2.980 18.286 27.418 1.00 40.72 202 ASP A C 1
ATOM 1649 O O . ASP A 1 202 ? 3.084 17.541 28.393 1.00 40.72 202 ASP A O 1
ATOM 1653 N N . ARG A 1 203 ? 3.997 19.077 27.039 1.00 40.19 203 ARG A N 1
ATOM 1654 C CA . ARG A 1 203 ? 5.284 19.104 27.753 1.00 40.19 203 ARG A CA 1
ATOM 1655 C C . ARG A 1 203 ? 5.505 20.284 28.688 1.00 40.19 203 ARG A C 1
ATOM 1657 O O . ARG A 1 203 ? 6.356 20.141 29.555 1.00 40.19 203 ARG A O 1
ATOM 1664 N N . HIS A 1 204 ? 4.754 21.381 28.597 1.00 32.59 204 HIS A N 1
ATOM 1665 C CA . HIS A 1 204 ? 4.992 22.545 29.459 1.00 32.59 204 HIS A CA 1
ATOM 1666 C C . HIS A 1 204 ? 3.698 23.293 29.803 1.00 32.59 204 HIS A C 1
ATOM 1668 O O . HIS A 1 204 ? 3.386 24.326 29.222 1.00 32.59 204 HIS A O 1
ATOM 1674 N N . CYS A 1 205 ? 2.969 22.787 30.797 1.00 28.08 205 CYS A N 1
ATOM 1675 C CA . CYS A 1 205 ? 2.060 23.595 31.614 1.00 28.08 205 CYS A CA 1
ATOM 1676 C C . CYS A 1 205 ? 2.359 23.353 33.099 1.00 28.08 205 CYS A C 1
ATOM 1678 O O . CYS A 1 205 ? 1.498 22.959 33.872 1.00 28.08 205 CYS A O 1
ATOM 1680 N N . HIS A 1 206 ? 3.609 23.587 33.486 1.00 29.77 206 HIS A N 1
ATOM 1681 C CA . HIS A 1 206 ? 3.906 24.113 34.810 1.00 29.77 206 HIS A CA 1
ATOM 1682 C C . HIS A 1 206 ? 4.588 25.449 34.559 1.00 29.77 206 HIS A C 1
ATOM 1684 O O . HIS A 1 206 ? 5.674 25.498 33.983 1.00 29.77 206 HIS A O 1
ATOM 1690 N N . GLY A 1 207 ? 3.865 26.527 34.850 1.00 27.88 207 GLY A N 1
ATOM 1691 C CA . GLY A 1 207 ? 4.417 27.866 34.783 1.00 27.88 207 GLY A CA 1
ATOM 1692 C C . GLY A 1 207 ? 5.478 28.030 35.857 1.00 27.88 207 GLY A C 1
ATOM 1693 O O . GLY A 1 207 ? 5.228 27.665 36.996 1.00 27.88 207 GLY A O 1
ATOM 1694 N N . THR A 1 208 ? 6.622 28.571 35.458 1.00 25.80 208 THR A N 1
ATOM 1695 C CA . THR A 1 208 ? 7.413 29.555 36.204 1.00 25.80 208 THR A CA 1
ATOM 1696 C C . THR A 1 208 ? 8.456 30.110 35.238 1.00 25.80 208 THR A C 1
ATOM 1698 O O . THR A 1 208 ? 9.255 29.345 34.706 1.00 25.80 208 THR A O 1
ATOM 1701 N N . ASP A 1 209 ? 8.357 31.415 35.002 1.00 27.23 209 ASP A N 1
ATOM 1702 C CA . ASP A 1 209 ? 9.386 32.406 34.680 1.00 27.23 209 ASP A CA 1
ATOM 1703 C C . ASP A 1 209 ? 10.501 32.128 33.661 1.00 27.23 209 ASP A C 1
ATOM 1705 O O . ASP A 1 209 ? 11.166 31.098 33.602 1.00 27.23 209 ASP A O 1
ATOM 1709 N N . GLY A 1 210 ? 10.705 33.150 32.828 1.00 31.05 210 GLY A N 1
ATOM 1710 C CA . GLY A 1 210 ? 11.603 33.133 31.691 1.00 31.05 210 GLY A CA 1
ATOM 1711 C C . GLY A 1 210 ? 13.076 32.950 32.040 1.00 31.05 210 GLY A C 1
ATOM 1712 O O . GLY A 1 210 ? 13.592 33.472 33.018 1.00 31.05 210 GLY A O 1
ATOM 1713 N N . SER A 1 211 ? 13.783 32.258 31.154 1.00 26.08 211 SER A N 1
ATOM 1714 C CA . SER A 1 211 ? 15.141 32.596 30.717 1.00 26.08 211 SER A CA 1
ATOM 1715 C C . SER A 1 211 ? 15.601 31.593 29.658 1.00 26.08 211 SER A C 1
ATOM 1717 O O . SER A 1 211 ? 15.228 30.423 29.643 1.00 26.08 211 SER A O 1
ATOM 1719 N N . ILE A 1 212 ? 16.369 32.104 28.702 1.00 32.34 212 ILE A N 1
ATOM 1720 C CA . ILE A 1 212 ? 16.953 31.379 27.575 1.00 32.34 212 ILE A CA 1
ATOM 1721 C C . ILE A 1 212 ? 18.107 30.506 28.086 1.00 32.34 212 ILE A C 1
ATOM 1723 O O . ILE A 1 212 ? 18.973 30.999 28.801 1.00 32.34 212 ILE A O 1
ATOM 1727 N N . GLY A 1 213 ? 18.179 29.248 27.644 1.00 25.17 213 GLY A N 1
ATOM 1728 C CA . GLY A 1 213 ? 19.333 28.374 27.867 1.00 25.17 213 GLY A CA 1
ATOM 1729 C C . GLY A 1 213 ? 19.544 27.434 26.685 1.00 25.17 213 GLY A C 1
ATOM 1730 O O . GLY A 1 213 ? 18.874 26.412 26.561 1.00 25.17 213 GLY A O 1
ATOM 1731 N N . GLY A 1 214 ? 20.451 27.802 25.779 1.00 26.67 214 GLY A N 1
ATOM 1732 C CA . GLY A 1 214 ? 20.895 26.934 24.693 1.00 26.67 214 GLY A CA 1
ATOM 1733 C C . GLY A 1 214 ? 21.822 25.837 25.212 1.00 26.67 214 GLY A C 1
ATOM 1734 O O . GLY A 1 214 ? 22.765 26.123 25.940 1.00 26.67 214 GLY A O 1
ATOM 1735 N N . HIS A 1 215 ? 21.598 24.595 24.783 1.00 26.91 215 HIS A N 1
ATOM 1736 C CA . HIS A 1 215 ? 22.593 23.532 24.906 1.00 26.91 215 HIS A CA 1
ATOM 1737 C C . HIS A 1 215 ? 22.758 22.790 23.579 1.00 26.91 215 HIS A C 1
ATOM 1739 O O . HIS A 1 215 ? 21.913 22.010 23.138 1.00 26.91 215 HIS A O 1
ATOM 1745 N N . THR A 1 216 ? 23.894 23.071 22.951 1.00 26.17 216 THR A N 1
ATOM 1746 C CA . THR A 1 216 ? 24.548 22.292 21.906 1.00 26.17 216 THR A CA 1
ATOM 1747 C C . THR A 1 216 ? 24.885 20.895 22.436 1.00 26.17 216 THR A C 1
ATOM 1749 O O . THR A 1 216 ? 25.512 20.752 23.482 1.00 26.17 216 THR A O 1
ATOM 1752 N N . ARG A 1 217 ? 24.488 19.838 21.715 1.00 27.11 217 ARG A N 1
ATOM 1753 C CA . ARG A 1 217 ? 25.019 18.485 21.948 1.00 27.11 217 ARG A CA 1
ATOM 1754 C C . ARG A 1 217 ? 26.276 18.294 21.106 1.00 27.11 217 ARG A C 1
ATOM 1756 O O . ARG A 1 217 ? 26.199 18.182 19.885 1.00 27.11 217 ARG A O 1
ATOM 1763 N N . THR A 1 218 ? 27.416 18.258 21.779 1.00 26.02 218 THR A N 1
ATOM 1764 C CA . THR A 1 218 ? 28.705 17.796 21.262 1.00 26.02 218 THR A CA 1
ATOM 1765 C C . THR A 1 218 ? 28.640 16.294 20.945 1.00 26.02 218 THR A C 1
ATOM 1767 O O . THR A 1 218 ? 28.105 15.502 21.721 1.00 26.02 218 THR A O 1
ATOM 1770 N N . ARG A 1 219 ? 29.150 15.894 19.771 1.00 26.38 219 ARG A N 1
ATOM 1771 C CA . ARG A 1 219 ? 29.453 14.491 19.434 1.00 26.38 219 ARG A CA 1
ATOM 1772 C C . ARG A 1 219 ? 30.834 14.130 20.007 1.00 26.38 219 ARG A C 1
ATOM 1774 O O . ARG A 1 219 ? 31.691 15.011 20.010 1.00 26.38 219 ARG A O 1
ATOM 1781 N N . PRO A 1 220 ? 31.085 12.883 20.451 1.00 29.55 220 PRO A N 1
ATOM 1782 C CA . PRO A 1 220 ? 32.415 12.475 20.878 1.00 29.55 220 PRO A CA 1
ATOM 1783 C C . PRO A 1 220 ? 33.336 12.262 19.674 1.00 29.55 220 PRO A C 1
ATOM 1785 O O . PRO A 1 220 ? 32.938 11.720 18.643 1.00 29.55 220 PRO A O 1
ATOM 1788 N N . ASP A 1 221 ? 34.566 12.707 19.878 1.00 27.72 221 ASP A N 1
ATOM 1789 C CA . ASP A 1 221 ? 35.708 12.754 18.979 1.00 27.72 221 ASP A CA 1
ATOM 1790 C C . ASP A 1 221 ? 36.226 11.356 18.569 1.00 27.72 221 ASP A C 1
ATOM 1792 O O . ASP A 1 221 ? 36.395 10.460 19.402 1.00 27.72 221 ASP A O 1
ATOM 1796 N N . ARG A 1 222 ? 36.512 11.184 17.273 1.00 29.12 222 ARG A N 1
ATOM 1797 C CA . ARG A 1 222 ? 37.426 10.165 16.736 1.00 29.12 222 ARG A CA 1
ATOM 1798 C C . ARG A 1 222 ? 38.332 10.831 15.691 1.00 29.12 222 ARG A C 1
ATOM 1800 O O . ARG A 1 222 ? 37.980 10.889 14.520 1.00 29.12 222 ARG A O 1
ATOM 1807 N N . ARG A 1 223 ? 39.478 11.319 16.175 1.00 28.22 223 ARG A N 1
ATOM 1808 C CA . ARG A 1 223 ? 40.830 11.356 15.575 1.00 28.22 223 ARG A CA 1
ATOM 1809 C C . ARG A 1 223 ? 40.927 11.443 14.041 1.00 28.22 223 ARG A C 1
ATOM 1811 O O . ARG A 1 223 ? 40.822 10.442 13.344 1.00 28.22 223 ARG A O 1
ATOM 1818 N N . ASP A 1 224 ? 41.227 12.664 13.606 1.00 29.12 224 ASP A N 1
ATOM 1819 C CA . ASP A 1 224 ? 42.418 13.085 12.846 1.00 29.12 224 ASP A CA 1
ATOM 1820 C C . ASP A 1 224 ? 42.854 12.279 11.601 1.00 29.12 224 ASP A C 1
ATOM 1822 O O . ASP A 1 224 ? 43.435 11.200 11.716 1.00 29.12 224 ASP A O 1
ATOM 1826 N N . ASN A 1 225 ? 42.674 12.873 10.409 1.00 26.59 225 ASN A N 1
ATOM 1827 C CA . ASN A 1 225 ? 43.825 13.261 9.580 1.00 26.59 225 ASN A CA 1
ATOM 1828 C C . ASN A 1 225 ? 43.466 14.184 8.390 1.00 26.59 225 ASN A C 1
ATOM 1830 O O . ASN A 1 225 ? 42.606 13.886 7.565 1.00 26.59 225 ASN A O 1
ATOM 1834 N N . SER A 1 226 ? 44.275 15.242 8.273 1.00 28.56 226 SER A N 1
ATOM 1835 C CA . SER A 1 226 ? 44.738 15.954 7.065 1.00 28.56 226 SER A CA 1
ATOM 1836 C C . SER A 1 226 ? 43.843 16.945 6.277 1.00 28.56 226 SER A C 1
ATOM 1838 O O . SER A 1 226 ? 43.027 16.564 5.449 1.00 28.56 226 SER A O 1
ATOM 1840 N N . ARG A 1 227 ? 44.189 18.236 6.468 1.00 25.89 227 ARG A N 1
ATOM 1841 C CA . ARG A 1 227 ? 44.553 19.293 5.480 1.00 25.89 227 ARG A CA 1
ATOM 1842 C C . ARG A 1 227 ? 43.579 19.662 4.337 1.00 25.89 227 ARG A C 1
ATOM 1844 O O . ARG A 1 227 ? 43.485 18.929 3.364 1.00 25.89 227 ARG A O 1
ATOM 1851 N N . TYR A 1 228 ? 43.032 20.887 4.356 1.00 26.23 228 TYR A N 1
ATOM 1852 C CA . TYR A 1 228 ? 43.507 22.061 3.576 1.00 26.23 228 TYR A CA 1
ATOM 1853 C C . TYR A 1 228 ? 42.567 23.282 3.732 1.00 26.23 228 TYR A C 1
ATOM 1855 O O . TYR A 1 228 ? 41.368 23.143 3.960 1.00 26.23 228 TYR A O 1
ATOM 1863 N N . ASP A 1 229 ? 43.173 24.467 3.634 1.00 26.88 229 ASP A N 1
ATOM 1864 C CA . ASP A 1 229 ? 42.669 25.829 3.863 1.00 26.88 229 ASP A CA 1
ATOM 1865 C C . ASP A 1 229 ? 41.512 26.322 2.970 1.00 26.88 229 ASP A C 1
ATOM 1867 O O . ASP A 1 229 ? 41.348 25.887 1.834 1.00 26.88 229 ASP A O 1
ATOM 1871 N N . GLY A 1 230 ? 40.800 27.362 3.439 1.00 26.56 230 GLY A N 1
ATOM 1872 C CA . GLY A 1 230 ? 40.075 28.283 2.549 1.00 26.56 230 GLY A CA 1
ATOM 1873 C C . GLY A 1 230 ? 38.878 29.012 3.168 1.00 26.56 230 GLY A C 1
ATOM 1874 O O . GLY A 1 230 ? 37.775 28.483 3.246 1.00 26.56 230 GLY A O 1
ATOM 1875 N N . ALA A 1 231 ? 39.077 30.261 3.583 1.00 28.72 231 ALA A N 1
ATOM 1876 C CA . ALA A 1 231 ? 38.062 31.141 4.156 1.00 28.72 231 ALA A CA 1
ATOM 1877 C C . ALA A 1 231 ? 36.997 31.629 3.144 1.00 28.72 231 ALA A C 1
ATOM 1879 O O . ALA A 1 231 ? 37.335 32.071 2.055 1.00 28.72 231 ALA A O 1
ATOM 1880 N N . SER A 1 232 ? 35.722 31.701 3.555 1.00 29.58 232 SER A N 1
ATOM 1881 C CA . SER A 1 232 ? 34.920 32.945 3.508 1.00 29.58 232 SER A CA 1
ATOM 1882 C C . SER A 1 232 ? 33.573 32.773 4.234 1.00 29.58 232 SER A C 1
ATOM 1884 O O . SER A 1 232 ? 32.767 31.896 3.934 1.00 29.58 232 SER A O 1
ATOM 1886 N N . ARG A 1 233 ? 33.316 33.625 5.235 1.00 31.11 233 ARG A N 1
ATOM 1887 C CA . ARG A 1 233 ? 32.029 33.718 5.943 1.00 31.11 233 ARG A CA 1
ATOM 1888 C C . ARG A 1 233 ? 31.087 34.625 5.145 1.00 31.11 233 ARG A C 1
ATOM 1890 O O . ARG A 1 233 ? 31.318 35.831 5.105 1.00 31.11 233 ARG A O 1
ATOM 1897 N N . ARG A 1 234 ? 29.995 34.093 4.587 1.00 31.05 234 ARG A N 1
ATOM 1898 C CA . ARG A 1 234 ? 28.845 34.905 4.138 1.00 31.05 234 ARG A CA 1
ATOM 1899 C C . ARG A 1 234 ? 27.769 34.913 5.228 1.00 31.05 234 ARG A C 1
ATOM 1901 O O . ARG A 1 234 ? 27.300 33.865 5.658 1.00 31.05 234 ARG A O 1
ATOM 1908 N N . ARG A 1 235 ? 27.418 36.110 5.710 1.00 30.50 235 ARG A N 1
ATOM 1909 C CA . ARG A 1 235 ? 26.313 36.355 6.651 1.00 30.50 235 ARG A CA 1
ATOM 1910 C C . ARG A 1 235 ? 24.988 36.335 5.879 1.00 30.50 235 ARG A C 1
ATOM 1912 O O . ARG A 1 235 ? 24.864 37.068 4.904 1.00 30.50 235 ARG A O 1
ATOM 1919 N N . HIS A 1 236 ? 24.005 35.557 6.332 1.00 32.09 236 HIS A N 1
ATOM 1920 C CA . HIS A 1 236 ? 22.611 35.689 5.889 1.00 32.09 236 HIS A CA 1
ATOM 1921 C C . HIS A 1 236 ? 21.881 36.776 6.707 1.00 32.09 236 HIS A C 1
ATOM 1923 O O . HIS A 1 236 ? 22.128 36.889 7.913 1.00 32.09 236 HIS A O 1
ATOM 1929 N N . PRO A 1 237 ? 20.995 37.579 6.086 1.00 32.59 237 PRO A N 1
ATOM 1930 C CA . PRO A 1 237 ? 20.226 38.614 6.771 1.00 32.59 237 PRO A CA 1
ATOM 1931 C C . PRO A 1 237 ? 19.075 38.031 7.608 1.00 32.59 237 PRO A C 1
ATOM 1933 O O . PRO A 1 237 ? 18.484 37.004 7.279 1.00 32.59 237 PRO A O 1
ATOM 1936 N N . ARG A 1 238 ? 18.780 38.714 8.720 1.00 28.05 238 ARG A N 1
ATOM 1937 C CA . ARG A 1 238 ? 17.708 38.402 9.677 1.00 28.05 238 ARG A CA 1
ATOM 1938 C C . ARG A 1 238 ? 16.337 38.632 9.025 1.00 28.05 238 ARG A C 1
ATOM 1940 O O . ARG A 1 238 ? 16.108 39.704 8.476 1.00 28.05 238 ARG A O 1
ATOM 1947 N N . CYS A 1 239 ? 15.432 37.659 9.125 1.00 29.36 239 CYS A N 1
ATOM 1948 C CA . CYS A 1 239 ? 14.019 37.839 8.782 1.00 29.36 239 CYS A CA 1
ATOM 1949 C C . CYS A 1 239 ? 13.285 38.559 9.926 1.00 29.36 239 CYS A C 1
ATOM 1951 O O . CYS A 1 239 ? 13.352 38.121 11.075 1.00 29.36 239 CYS A O 1
ATOM 1953 N N . SER A 1 240 ? 12.590 39.650 9.597 1.00 29.84 240 SER A N 1
ATOM 1954 C CA . SER A 1 240 ? 11.633 40.342 10.472 1.00 29.84 240 SER A CA 1
ATOM 1955 C C . SER A 1 240 ? 10.270 39.627 10.472 1.00 29.84 240 SER A C 1
ATOM 1957 O O . SER A 1 240 ? 9.901 39.049 9.448 1.00 29.84 240 SER A O 1
ATOM 1959 N N . PRO A 1 241 ? 9.497 39.674 11.574 1.00 30.86 241 PRO A N 1
ATOM 1960 C CA . PRO A 1 241 ? 8.174 39.063 11.651 1.00 30.86 241 PRO A CA 1
ATOM 1961 C C . PRO A 1 241 ? 7.104 40.012 11.095 1.00 30.86 241 PRO A C 1
ATOM 1963 O O . PRO A 1 241 ? 7.056 41.186 11.462 1.00 30.86 241 PRO A O 1
ATOM 1966 N N . CYS A 1 242 ? 6.225 39.503 10.232 1.00 26.84 242 CYS A N 1
ATOM 1967 C CA . CYS A 1 242 ? 5.051 40.229 9.758 1.00 26.84 242 CYS A CA 1
ATOM 1968 C C . CYS A 1 242 ? 3.789 39.371 9.905 1.00 26.84 242 CYS A C 1
ATOM 1970 O O . CYS A 1 242 ? 3.832 38.158 9.713 1.00 26.84 242 CYS A O 1
ATOM 1972 N N . CYS A 1 243 ? 2.695 40.072 10.199 1.00 28.80 243 CYS A N 1
ATOM 1973 C CA . CYS A 1 243 ? 1.295 39.649 10.279 1.00 28.80 243 CYS A CA 1
ATOM 1974 C C . CYS A 1 243 ? 0.772 39.144 11.634 1.00 28.80 243 CYS A C 1
ATOM 1976 O O . CYS A 1 243 ? 0.738 37.960 11.959 1.00 28.80 243 CYS A O 1
ATOM 1978 N N . GLN A 1 244 ? 0.282 40.146 12.369 1.00 28.70 244 GLN A N 1
ATOM 1979 C CA . GLN A 1 244 ? -0.836 40.096 13.303 1.00 28.70 244 GLN A CA 1
ATOM 1980 C C . GLN A 1 244 ? -2.124 39.643 12.592 1.00 28.70 244 GLN A C 1
ATOM 1982 O O . GLN A 1 244 ? -2.376 40.003 11.442 1.00 28.70 244 GLN A O 1
ATOM 1987 N N . THR A 1 245 ? -2.939 38.877 13.308 1.00 34.62 245 THR A N 1
ATOM 1988 C CA . THR A 1 245 ? -4.290 38.442 12.939 1.00 34.62 245 THR A CA 1
ATOM 1989 C C . THR A 1 245 ? -5.309 39.572 13.108 1.00 34.62 245 THR A C 1
ATOM 1991 O O . THR A 1 245 ? -5.274 40.280 14.118 1.00 34.62 245 THR A O 1
ATOM 1994 N N . ARG A 1 246 ? -6.244 39.688 12.161 1.00 34.28 246 ARG A N 1
ATOM 1995 C CA . ARG A 1 246 ? -7.616 40.144 12.423 1.00 34.28 246 ARG A CA 1
ATOM 1996 C C . ARG A 1 246 ? -8.524 38.926 12.461 1.00 34.28 246 ARG A C 1
ATOM 1998 O O . ARG A 1 246 ? -8.220 37.979 11.702 1.00 34.28 246 ARG A O 1
#

Radius of gyration: 24.7 Å; Cα contacts (8 Å, |Δi|>4): 337; chains: 1; bounding box: 78×62×55 Å
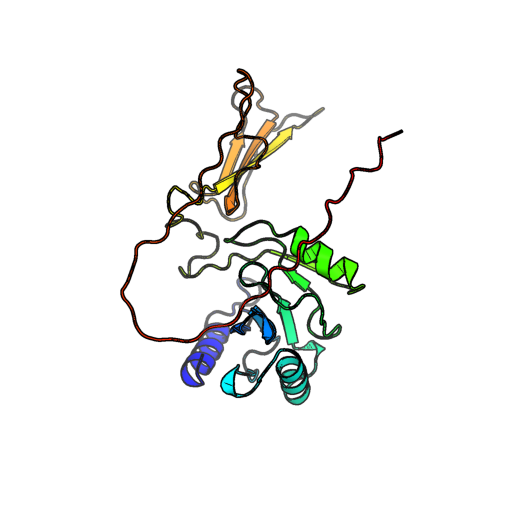
Nearest PDB structures (foldseek):
  7ai3-assembly2_C  TM=2.614E-01  e=8.718E-01  Mycobacterium tuberculosis H37Rv
  5i17-assembly2_B  TM=3.123E-01  e=2.485E+00  Homo sapiens

pLDDT: mean 75.04, std 26.31, range [25.17, 98.56]

Sequence (246 aa):
MDDFEWKTMQEATRRYLSPGKFTTILGYEWTGSNPIGGHHNVFFSSTEARRAPLQETVDLDELYKKLRSLHDPKEVLIIPHAHQSGDWNRNDADMERLAEIQSGHGTFEYFGNKYLQNGFEVGFVGASDNHNGHPGYSNGQSPAWRAARIWRGSIEVKGARLVGFKEPWFAQPQSYRFARNAQNPNRLDYQLNTRGRRSWKDRHCHGTD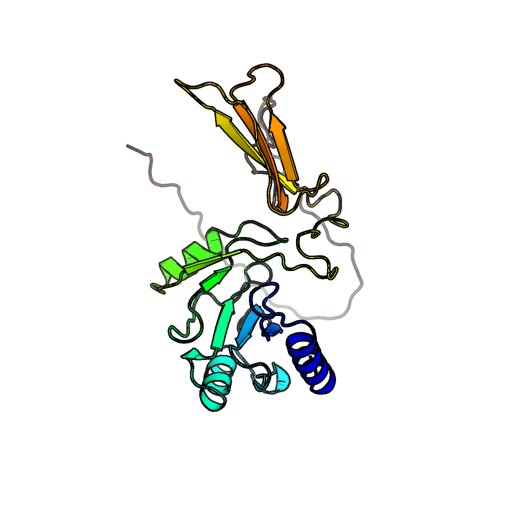GSIGGHTRTRPDRRDNSRYDGASRRRHPRCSPCCQTR

Mean predicted aligned error: 15.74 Å

Secondary structure (DSSP, 8-state):
--HHHHHHHHHHHHHH-BTTTB---EEEEEE--GGGT-EEEEEESSTTPPP--GGG-SSHHHHHHHHHHHS-GGGEEEEE-TTTT--TT---TTT--EEEEEETTEE-HHHHHHHHHTT---EEEE----SSS-TT---TT--TTSPEEEEEEEEE--SS--------S---TTTEEEEE-SS-TTEEEEEEEEE-PPPGGGG--S-----------PPPP------------PPPPPPPP-----

Solvent-accessible surface area (backbone atoms only — not comparable to full-atom values): 15624 Å² total; per-residue (Å²): 132,56,71,67,57,48,52,51,47,31,51,49,33,58,73,62,44,34,91,99,78,39,86,57,71,35,64,51,72,44,82,42,58,61,96,37,27,10,20,31,36,41,36,34,78,49,64,81,66,83,84,76,49,66,95,80,22,86,31,50,68,45,41,51,53,49,45,54,75,73,42,63,47,88,45,36,41,33,30,37,32,60,86,61,41,27,46,55,90,62,78,50,75,70,30,37,41,37,34,33,33,32,35,53,75,22,70,31,64,69,54,47,50,42,30,50,74,68,68,51,79,59,48,79,43,68,52,53,84,59,88,76,84,45,90,94,58,68,70,94,76,62,58,88,90,57,47,66,34,72,49,73,54,72,53,72,53,77,101,57,81,59,85,79,88,80,81,94,72,83,90,44,83,92,46,37,48,74,44,70,35,92,89,42,70,38,27,36,39,36,36,40,58,40,34,28,80,77,63,82,78,81,74,70,89,74,91,75,84,91,79,91,79,93,80,84,83,82,78,88,88,80,83,87,88,83,90,84,89,84,91,80,89,81,85,81,84,86,85,80,90,81,82,84,86,131